Protein AF-A0A961H5J6-F1 (afdb_monomer_lite)

Radius of gyration: 36.91 Å; chains: 1; bounding box: 81×64×116 Å

Sequence (244 aa):
MSLDLETKRHEIMALGHESGLATAEALFPEGTIGATADRESDGTWSVGPLASIALPIFNFGQATNTASRARLARAYGEYTDLAIRVRHLARSSFVETSSTLATARYLKDVMLPLRRRMTQETQQRFNAMQIGIFDLLDAKNAELEVERRLLDATLKHWRARHQRRTLMTSRRNFLVAPPRWAPRPPCHSLWMHAAGPSASLDFQDATTCRSSFPAGSSWSTGSSTASRSFISAPGKSSTSSLPG

Secondary structure (DSSP, 8-state):
--HHHHHHHHHHHHHHHHHHHHHHHHHSPPEEEEEEEEE-TTS-EEEEEEEEE---SS--SHHHHHHHHHHHHHHHHHHHHHHHHHHHHHHHHHHHHHHHHHHHHHIIIIIHHHHHHHHHHHHHHHHTTSS-HHHHHHHHHHHHHHHHHHHHHHHHHHHHHHHHHHHHH-SS---PPPPTTSPPPPTTSHHHH--STT----HHHHHHGGGGS-S-----------------------------

Structure (mmCIF, N/CA/C/O backbone):
data_AF-A0A961H5J6-F1
#
_entry.id   AF-A0A961H5J6-F1
#
loop_
_atom_site.group_PDB
_atom_site.id
_atom_site.type_symbol
_atom_site.label_atom_id
_atom_site.label_alt_id
_atom_site.label_comp_id
_atom_site.label_asym_id
_atom_site.label_entity_id
_atom_site.label_seq_id
_atom_site.pdbx_PDB_ins_code
_atom_site.Cartn_x
_atom_site.Cartn_y
_atom_site.Cartn_z
_atom_site.occupancy
_atom_site.B_iso_or_equiv
_atom_site.auth_seq_id
_atom_site.auth_comp_id
_atom_site.auth_asym_id
_atom_site.auth_atom_id
_atom_site.pdbx_PDB_model_num
ATOM 1 N N . MET A 1 1 ? 3.026 11.488 -12.245 1.00 53.06 1 MET A N 1
ATOM 2 C CA . MET A 1 1 ? 3.737 10.540 -13.130 1.00 53.06 1 MET A CA 1
ATOM 3 C C . MET A 1 1 ? 5.009 10.118 -12.407 1.00 53.06 1 MET A C 1
ATOM 5 O O . MET A 1 1 ? 5.610 10.989 -11.788 1.00 53.06 1 MET A O 1
ATOM 9 N N . SER A 1 2 ? 5.358 8.829 -12.344 1.00 68.94 2 SER A N 1
ATOM 10 C CA . SER A 1 2 ? 6.570 8.391 -11.629 1.00 68.94 2 SER A CA 1
ATOM 11 C C . SER A 1 2 ? 7.818 8.645 -12.477 1.00 68.94 2 SER A C 1
ATOM 13 O O . SER A 1 2 ? 7.804 8.409 -13.680 1.00 68.94 2 SER A O 1
ATOM 15 N N . LEU A 1 3 ? 8.898 9.107 -11.843 1.00 79.81 3 LEU A N 1
ATOM 16 C CA . LEU A 1 3 ? 10.164 9.412 -12.520 1.00 79.81 3 LEU A CA 1
ATOM 17 C C . LEU A 1 3 ? 10.779 8.170 -13.186 1.00 79.81 3 LEU A C 1
ATOM 19 O O . LEU A 1 3 ? 11.294 8.271 -14.290 1.00 79.81 3 LEU A O 1
ATOM 23 N N . ASP A 1 4 ? 10.654 6.993 -12.566 1.00 81.94 4 ASP A N 1
ATOM 24 C CA . ASP A 1 4 ? 11.183 5.734 -13.114 1.00 81.94 4 ASP A CA 1
ATOM 25 C C . ASP A 1 4 ? 10.529 5.347 -14.450 1.00 81.94 4 ASP A C 1
ATOM 27 O O . ASP A 1 4 ? 11.188 4.776 -15.319 1.00 81.94 4 ASP A O 1
ATOM 31 N N . LEU A 1 5 ? 9.247 5.694 -14.642 1.00 86.31 5 LEU A N 1
ATOM 32 C CA . LEU A 1 5 ? 8.571 5.497 -15.926 1.00 86.31 5 LEU A CA 1
ATOM 33 C C . LEU A 1 5 ? 9.123 6.437 -16.995 1.00 86.31 5 LEU A C 1
ATOM 35 O O . LEU A 1 5 ? 9.265 6.014 -18.138 1.00 86.31 5 LEU A O 1
ATOM 39 N N . GLU A 1 6 ? 9.460 7.676 -16.634 1.00 88.50 6 GLU A N 1
ATOM 40 C CA . GLU A 1 6 ? 10.093 8.612 -17.568 1.00 88.50 6 GLU A CA 1
ATOM 41 C C . GLU A 1 6 ? 11.509 8.162 -17.935 1.00 88.50 6 GLU A C 1
ATOM 43 O O . GLU A 1 6 ? 11.855 8.142 -19.113 1.00 88.50 6 GLU A O 1
ATOM 48 N N . THR A 1 7 ? 12.309 7.705 -16.967 1.00 90.06 7 THR A N 1
ATOM 49 C CA . THR A 1 7 ? 13.651 7.166 -17.242 1.00 90.06 7 THR A CA 1
ATOM 50 C C . THR A 1 7 ? 13.584 5.978 -18.203 1.00 90.06 7 THR A C 1
ATOM 52 O O . THR A 1 7 ? 14.284 5.964 -19.214 1.00 90.06 7 THR A O 1
ATOM 55 N N . LYS A 1 8 ? 12.691 5.008 -17.947 1.00 91.00 8 LYS A N 1
ATOM 56 C CA . LYS A 1 8 ? 12.495 3.859 -18.846 1.00 91.00 8 LYS A CA 1
ATOM 57 C C . LYS A 1 8 ? 11.930 4.260 -20.209 1.00 91.00 8 LYS A C 1
ATOM 59 O O . LYS A 1 8 ? 12.278 3.655 -21.219 1.00 91.00 8 LYS A O 1
ATOM 64 N N . ARG A 1 9 ? 11.103 5.305 -20.271 1.00 92.75 9 ARG A N 1
ATOM 65 C CA . ARG A 1 9 ? 10.612 5.856 -21.538 1.00 92.75 9 ARG A CA 1
ATOM 66 C C . ARG A 1 9 ? 11.748 6.441 -22.380 1.00 92.75 9 ARG A C 1
ATOM 68 O O . ARG A 1 9 ? 11.781 6.193 -23.582 1.00 92.75 9 ARG A O 1
ATOM 75 N N . HIS A 1 10 ? 12.671 7.183 -21.771 1.00 94.44 10 HIS A N 1
ATOM 76 C CA . HIS A 1 10 ? 13.848 7.704 -22.470 1.00 94.44 10 HIS A CA 1
ATOM 77 C C . HIS A 1 10 ? 14.770 6.584 -22.970 1.00 94.44 10 HIS A C 1
ATOM 79 O O . HIS A 1 10 ? 15.259 6.673 -24.092 1.00 94.44 10 HIS A O 1
ATOM 85 N N . GLU A 1 11 ? 14.940 5.508 -22.195 1.00 93.44 11 GLU A N 1
ATOM 86 C CA . GLU A 1 11 ? 15.691 4.315 -22.617 1.00 93.44 11 GLU A CA 1
ATOM 87 C C . GLU A 1 11 ? 15.075 3.669 -23.871 1.00 93.44 11 GLU A C 1
ATOM 89 O O . GLU A 1 11 ? 15.785 3.391 -24.835 1.00 93.44 11 GLU A O 1
ATOM 94 N N . ILE A 1 12 ? 13.745 3.509 -23.913 1.00 96.31 12 ILE A N 1
ATOM 95 C CA . ILE A 1 12 ? 13.044 2.989 -25.100 1.00 96.31 12 ILE A CA 1
ATOM 96 C C . ILE A 1 12 ? 13.224 3.911 -26.308 1.00 96.31 12 ILE A C 1
ATOM 98 O O . ILE A 1 12 ? 13.428 3.421 -27.416 1.00 96.31 12 ILE A O 1
ATOM 102 N N . MET A 1 13 ? 13.152 5.231 -26.116 1.00 94.88 13 MET A N 1
ATOM 103 C CA . MET A 1 13 ? 13.348 6.190 -27.209 1.00 94.88 13 MET A CA 1
ATOM 104 C C . MET A 1 13 ? 14.771 6.117 -27.777 1.00 94.88 13 MET A C 1
ATOM 106 O O . MET A 1 13 ? 14.932 6.097 -28.996 1.00 94.88 13 MET A O 1
ATOM 110 N N . ALA A 1 14 ? 15.790 6.014 -26.917 1.00 95.31 14 ALA A N 1
ATOM 111 C CA . ALA A 1 14 ? 17.181 5.854 -27.338 1.00 95.31 14 ALA A CA 1
ATOM 112 C C . ALA A 1 14 ? 17.389 4.546 -28.122 1.00 95.31 14 ALA A C 1
ATOM 114 O O . ALA A 1 14 ? 17.877 4.578 -29.249 1.00 95.31 14 ALA A O 1
ATOM 115 N N . LEU A 1 15 ? 16.911 3.414 -27.590 1.00 94.38 15 LEU A N 1
ATOM 116 C CA . LEU A 1 15 ? 16.980 2.114 -28.270 1.00 94.38 15 LEU A CA 1
ATOM 117 C C . LEU A 1 15 ? 16.180 2.089 -29.582 1.00 94.38 15 LEU A C 1
ATOM 119 O O . LEU A 1 15 ? 16.568 1.417 -30.538 1.00 94.38 15 LEU A O 1
ATOM 123 N N . GLY A 1 16 ? 15.068 2.824 -29.645 1.00 93.19 16 GLY A N 1
ATOM 124 C CA . GLY A 1 16 ? 14.280 3.004 -30.861 1.00 93.19 16 GLY A CA 1
ATOM 125 C C . GLY A 1 16 ? 15.098 3.681 -31.958 1.00 93.19 16 GLY A C 1
ATOM 126 O O . GLY A 1 16 ? 15.186 3.149 -33.066 1.00 93.19 16 GLY A O 1
ATOM 127 N N . HIS A 1 17 ? 15.763 4.792 -31.627 1.00 92.06 17 HIS A N 1
ATOM 128 C CA . HIS A 1 17 ? 16.674 5.477 -32.545 1.00 92.06 17 HIS A CA 1
ATOM 129 C C . HIS A 1 17 ? 17.850 4.587 -32.967 1.00 92.06 17 HIS A C 1
ATOM 131 O O . HIS A 1 17 ? 18.106 4.471 -34.163 1.00 92.06 17 HIS A O 1
ATOM 137 N N . GLU A 1 18 ? 18.501 3.889 -32.032 1.00 90.50 18 GLU A N 1
ATOM 138 C CA . GLU A 1 18 ? 19.598 2.955 -32.335 1.00 90.50 18 GLU A CA 1
ATOM 139 C C . GLU A 1 18 ? 19.163 1.823 -33.276 1.00 90.50 18 GLU A C 1
ATOM 141 O O . GLU A 1 18 ? 19.881 1.475 -34.210 1.00 90.50 18 GLU A O 1
ATOM 146 N N . SER A 1 19 ? 17.968 1.256 -33.080 1.00 89.62 19 SER A N 1
ATOM 147 C CA . SER A 1 19 ? 17.452 0.197 -33.958 1.00 89.62 19 SER A CA 1
ATOM 148 C C . SER A 1 19 ? 17.154 0.691 -35.380 1.00 89.62 19 SER A C 1
ATOM 150 O O . SER A 1 19 ? 17.347 -0.053 -36.348 1.00 89.62 19 SER A O 1
ATOM 152 N N . GLY A 1 20 ? 16.727 1.953 -35.514 1.00 87.12 20 GLY A N 1
ATOM 153 C CA . GLY A 1 20 ? 16.539 2.622 -36.799 1.00 87.12 20 GLY A CA 1
ATOM 154 C C . GLY A 1 20 ? 17.868 2.887 -37.506 1.00 87.12 20 GLY A C 1
ATOM 155 O O . GLY A 1 20 ? 17.984 2.590 -38.693 1.00 87.12 20 GLY A O 1
ATOM 156 N N . LEU A 1 21 ? 18.880 3.356 -36.766 1.00 86.12 21 LEU A N 1
ATOM 157 C CA . LEU A 1 21 ? 20.239 3.561 -37.278 1.00 86.12 21 LEU A CA 1
ATOM 158 C C . LEU A 1 21 ? 20.876 2.246 -37.732 1.00 86.12 21 LEU A C 1
ATOM 160 O O . LEU A 1 21 ? 21.340 2.174 -38.861 1.00 86.12 21 LEU A O 1
ATOM 164 N N . ALA A 1 22 ? 20.777 1.176 -36.938 1.00 85.62 22 ALA A N 1
ATOM 165 C CA . ALA A 1 22 ? 21.270 -0.148 -37.329 1.00 85.62 22 ALA A CA 1
ATOM 166 C C . ALA A 1 22 ? 20.624 -0.653 -38.634 1.00 85.62 22 ALA A C 1
ATOM 168 O O . ALA A 1 22 ? 21.279 -1.297 -39.454 1.00 85.62 22 ALA A O 1
ATOM 169 N N . THR A 1 23 ? 19.344 -0.323 -38.852 1.00 84.56 23 THR A N 1
ATOM 170 C CA . THR A 1 23 ? 18.643 -0.668 -40.095 1.00 84.56 23 THR A CA 1
ATOM 171 C C . THR A 1 23 ? 19.127 0.189 -41.268 1.00 84.56 23 THR A C 1
ATOM 173 O O . THR A 1 23 ? 19.281 -0.331 -42.371 1.00 84.56 23 THR A O 1
ATOM 176 N N . ALA A 1 24 ? 19.385 1.481 -41.043 1.00 84.81 24 ALA A N 1
ATOM 177 C CA . ALA A 1 24 ? 19.889 2.399 -42.062 1.00 84.81 24 ALA A CA 1
ATOM 178 C C . ALA A 1 24 ? 21.335 2.071 -42.476 1.00 84.81 24 ALA A C 1
ATOM 180 O O . ALA A 1 24 ? 21.614 1.985 -43.668 1.00 84.81 24 ALA A O 1
ATOM 181 N N . GLU A 1 25 ? 22.219 1.802 -41.513 1.00 83.38 25 GLU A N 1
ATOM 182 C CA . GLU A 1 25 ? 23.613 1.385 -41.737 1.00 83.38 25 GLU A CA 1
ATOM 183 C C . GLU A 1 25 ? 23.696 0.046 -42.480 1.00 83.38 25 GLU A C 1
ATOM 185 O O . GLU A 1 25 ? 24.568 -0.157 -43.321 1.00 83.38 25 GLU A O 1
ATOM 190 N N . ALA A 1 26 ? 22.752 -0.866 -42.226 1.00 81.88 26 ALA A N 1
ATOM 191 C CA . ALA A 1 26 ? 22.666 -2.130 -42.952 1.00 81.88 26 ALA A CA 1
ATOM 192 C C . ALA A 1 26 ? 22.250 -1.970 -44.430 1.00 81.88 26 ALA A C 1
ATOM 194 O O . ALA A 1 26 ? 22.524 -2.864 -45.232 1.00 81.88 26 ALA A O 1
ATOM 195 N N . LEU A 1 27 ? 21.569 -0.870 -44.783 1.00 76.94 27 LEU A N 1
ATOM 196 C CA . LEU A 1 27 ? 21.113 -0.565 -46.147 1.00 76.94 27 LEU A CA 1
ATOM 197 C C . LEU A 1 27 ? 22.102 0.320 -46.917 1.00 76.94 27 LEU A C 1
ATOM 199 O O . LEU A 1 27 ? 22.256 0.142 -48.124 1.00 76.94 27 LEU A O 1
ATOM 203 N N . PHE A 1 28 ? 22.767 1.248 -46.228 1.00 76.94 28 PHE A N 1
ATOM 204 C CA . PHE A 1 28 ? 23.726 2.190 -46.800 1.00 76.94 28 PHE A CA 1
ATOM 205 C C . PHE A 1 28 ? 25.081 2.045 -46.103 1.00 76.94 28 PHE A C 1
ATOM 207 O O . PHE A 1 28 ? 25.364 2.785 -45.159 1.00 76.94 28 PHE A O 1
ATOM 214 N N . PRO A 1 29 ? 25.927 1.099 -46.539 1.00 71.00 29 PRO A N 1
ATOM 215 C CA . PRO A 1 29 ? 27.289 1.041 -46.035 1.00 71.00 29 PRO A CA 1
ATOM 216 C C . PRO A 1 29 ? 28.071 2.285 -46.466 1.00 71.00 29 PRO A C 1
ATOM 218 O O . PRO A 1 29 ? 27.772 2.923 -47.480 1.00 71.00 29 PRO A O 1
ATOM 221 N N . GLU A 1 30 ? 29.092 2.610 -45.681 1.00 72.56 30 GLU A N 1
ATOM 222 C CA . GLU A 1 30 ? 29.965 3.754 -45.921 1.00 72.56 30 GLU A CA 1
ATOM 223 C C . GLU A 1 30 ? 30.582 3.694 -47.330 1.00 72.56 30 GLU A C 1
ATOM 225 O O . GLU A 1 30 ? 31.156 2.683 -47.744 1.00 72.56 30 GLU A O 1
ATOM 230 N N . GLY A 1 31 ? 30.439 4.788 -48.080 1.00 74.00 31 GLY A N 1
ATOM 231 C CA . GLY A 1 31 ? 31.105 4.996 -49.363 1.00 74.00 31 GLY A CA 1
ATOM 232 C C . GLY A 1 31 ? 32.348 5.860 -49.179 1.00 74.00 31 GLY A C 1
ATOM 233 O O . GLY A 1 31 ? 32.337 6.810 -48.395 1.00 74.00 31 GLY A O 1
ATOM 234 N N . THR A 1 32 ? 33.421 5.557 -49.906 1.00 74.19 32 THR A N 1
ATOM 235 C CA . THR A 1 32 ? 34.630 6.385 -49.912 1.00 74.19 32 THR A CA 1
ATOM 236 C C . THR A 1 32 ? 34.605 7.340 -51.099 1.00 74.19 32 THR A C 1
ATOM 238 O O . THR A 1 32 ? 34.333 6.950 -52.235 1.00 74.19 32 THR A O 1
ATOM 241 N N . ILE A 1 33 ? 34.891 8.613 -50.834 1.00 81.81 33 ILE A N 1
ATOM 242 C CA . ILE A 1 33 ? 35.060 9.655 -51.849 1.00 81.81 33 ILE A CA 1
ATOM 243 C C . ILE A 1 33 ? 36.519 10.105 -51.776 1.00 81.81 33 ILE A C 1
ATOM 245 O O . ILE A 1 33 ? 37.011 10.438 -50.699 1.00 81.81 33 ILE A O 1
ATOM 249 N N . GLY A 1 34 ? 37.215 10.092 -52.906 1.00 83.00 34 GLY A N 1
ATOM 250 C CA . GLY A 1 34 ? 38.616 10.476 -53.028 1.00 83.00 34 GLY A CA 1
ATOM 251 C C . GLY A 1 34 ? 38.877 11.263 -54.309 1.00 83.00 34 GLY A C 1
ATOM 252 O O . GLY A 1 34 ? 38.008 11.402 -55.166 1.00 83.00 34 GLY A O 1
ATOM 253 N N . ALA A 1 35 ? 40.090 11.784 -54.445 1.00 79.62 35 ALA A N 1
ATOM 254 C CA . ALA A 1 35 ? 40.591 12.339 -55.696 1.00 79.62 35 ALA A CA 1
ATOM 255 C C . ALA A 1 35 ? 41.824 11.531 -56.093 1.00 79.62 35 ALA A C 1
ATOM 257 O O . ALA A 1 35 ? 42.706 11.317 -55.262 1.00 79.62 35 ALA A O 1
ATOM 258 N N . THR A 1 36 ? 41.864 11.067 -57.338 1.00 76.50 36 THR A N 1
ATOM 259 C CA . THR A 1 36 ? 43.046 10.418 -57.905 1.00 76.50 36 THR A CA 1
ATOM 260 C C . THR A 1 36 ? 43.731 11.378 -58.861 1.00 76.50 36 THR A C 1
ATOM 262 O O . THR A 1 36 ? 43.073 12.180 -59.530 1.00 76.50 36 THR A O 1
ATOM 265 N N . ALA A 1 37 ? 45.056 11.325 -58.890 1.00 73.50 37 ALA A N 1
ATOM 266 C CA . ALA A 1 37 ? 45.859 12.099 -59.811 1.00 73.50 37 ALA A CA 1
ATOM 267 C C . ALA A 1 37 ? 46.892 11.185 -60.462 1.00 73.50 37 ALA A C 1
ATOM 269 O O . ALA A 1 37 ? 47.812 10.715 -59.793 1.00 73.50 37 ALA A O 1
ATOM 270 N N . ASP A 1 38 ? 46.724 10.948 -61.757 1.00 71.44 38 ASP A N 1
ATOM 271 C CA . ASP A 1 38 ? 47.551 10.042 -62.540 1.00 71.44 38 ASP A CA 1
ATOM 272 C C . ASP A 1 38 ? 48.430 10.844 -63.508 1.00 71.44 38 ASP A C 1
ATOM 274 O O . ASP A 1 38 ? 47.971 11.770 -64.191 1.00 71.44 38 ASP A O 1
ATOM 278 N N . ARG A 1 39 ? 49.727 10.509 -63.541 1.00 71.25 39 ARG A N 1
ATOM 279 C CA . ARG A 1 39 ? 50.727 11.132 -64.420 1.00 71.25 39 ARG A CA 1
ATOM 280 C C . ARG A 1 39 ? 50.984 10.229 -65.623 1.00 71.25 39 ARG A C 1
ATOM 282 O O . ARG A 1 39 ? 51.613 9.185 -65.477 1.00 71.25 39 ARG A O 1
ATOM 289 N N . GLU A 1 40 ? 50.547 10.668 -66.797 1.00 64.25 40 GLU A N 1
ATOM 290 C CA . GLU A 1 40 ? 50.735 9.954 -68.066 1.00 64.25 40 GLU A CA 1
ATOM 291 C C . GLU A 1 40 ? 52.211 10.006 -68.522 1.00 64.25 40 GLU A C 1
ATOM 293 O O . GLU A 1 40 ? 52.936 10.959 -68.196 1.00 64.25 40 GLU A O 1
ATOM 298 N N . SER A 1 41 ? 52.678 9.019 -69.303 1.00 61.28 41 SER A N 1
ATOM 299 C CA . SER A 1 41 ? 54.075 8.941 -69.786 1.00 61.28 41 SER A CA 1
ATOM 300 C C . SER A 1 41 ? 54.508 10.134 -70.651 1.00 61.28 41 SER A C 1
ATOM 302 O O . SER A 1 41 ? 55.700 10.424 -70.732 1.00 61.28 41 SER A O 1
ATOM 304 N N . ASP A 1 42 ? 53.543 10.872 -71.206 1.00 64.31 42 ASP A N 1
ATOM 305 C CA . ASP A 1 42 ? 53.744 12.081 -72.016 1.00 64.31 42 ASP A CA 1
ATOM 306 C C . ASP A 1 42 ? 53.848 13.374 -71.174 1.00 64.31 42 ASP A C 1
ATOM 308 O O . ASP A 1 42 ? 53.908 14.480 -71.707 1.00 64.31 42 ASP A O 1
ATOM 312 N N . GLY A 1 43 ? 53.879 13.267 -69.838 1.00 65.38 43 GLY A N 1
ATOM 313 C CA . GLY A 1 43 ? 54.112 14.394 -68.925 1.00 65.38 43 GLY A CA 1
ATOM 314 C C . GLY A 1 43 ? 52.867 15.195 -68.530 1.00 65.38 43 GLY A C 1
ATOM 315 O O . GLY A 1 43 ? 52.991 16.148 -67.758 1.00 65.38 43 GLY A O 1
ATOM 316 N N . THR A 1 44 ? 51.680 14.793 -68.987 1.00 66.50 44 THR A N 1
ATOM 317 C CA . THR A 1 44 ? 50.408 15.449 -68.647 1.00 66.50 44 THR A CA 1
ATOM 318 C C . THR A 1 44 ? 49.833 14.858 -67.356 1.00 66.50 44 THR A C 1
ATOM 320 O O . THR A 1 44 ? 49.736 13.641 -67.208 1.00 66.50 44 THR A O 1
ATOM 323 N N . TRP A 1 45 ? 49.485 15.717 -66.394 1.00 72.19 45 TRP A N 1
ATOM 324 C CA . TRP A 1 45 ? 48.791 15.320 -65.164 1.00 72.19 45 TRP A CA 1
ATOM 325 C C . TRP A 1 45 ? 47.283 15.287 -65.408 1.00 72.19 45 TRP A C 1
ATOM 327 O O . TRP A 1 45 ? 46.711 16.278 -65.861 1.00 72.19 45 TRP A O 1
ATOM 337 N N . SER A 1 46 ? 46.641 14.172 -65.070 1.00 71.75 46 SER A N 1
ATOM 338 C CA . SER A 1 46 ? 45.186 14.035 -65.062 1.00 71.75 46 SER A CA 1
ATOM 339 C C . SER A 1 46 ? 44.710 13.907 -63.617 1.00 71.75 46 SER A C 1
ATOM 341 O O . SER A 1 46 ? 45.246 13.114 -62.851 1.00 71.75 46 SER A O 1
ATOM 343 N N . VAL A 1 47 ? 43.747 14.733 -63.209 1.00 83.62 47 VAL A N 1
ATOM 344 C CA . VAL A 1 47 ? 43.146 14.676 -61.869 1.00 83.62 47 VAL A CA 1
ATOM 345 C C . VAL A 1 47 ? 41.664 14.394 -62.035 1.00 83.62 47 VAL A C 1
ATOM 347 O O . VAL A 1 47 ? 40.977 15.118 -62.755 1.00 83.62 47 VAL A O 1
ATOM 350 N N . GLY A 1 48 ? 41.177 13.349 -61.369 1.00 81.12 48 GLY A N 1
ATOM 351 C CA . GLY A 1 48 ? 39.790 12.908 -61.441 1.00 81.12 48 GLY A CA 1
ATOM 352 C C . GLY A 1 48 ? 39.190 12.641 -60.057 1.00 81.12 48 GLY A C 1
ATOM 353 O O . GLY A 1 48 ? 39.879 12.129 -59.170 1.00 81.12 48 GLY A O 1
ATOM 354 N N . PRO A 1 49 ? 37.905 12.969 -59.834 1.00 85.38 49 PRO A N 1
ATOM 355 C CA . PRO A 1 49 ? 37.189 12.529 -58.642 1.00 85.38 49 PRO A CA 1
ATOM 356 C C . PRO A 1 49 ? 36.928 11.016 -58.706 1.00 85.38 49 PRO A C 1
ATOM 358 O O . PRO A 1 49 ? 36.557 10.485 -59.751 1.00 85.38 49 PR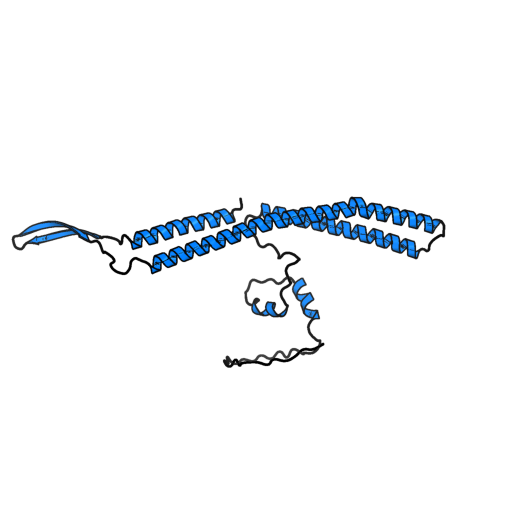O A O 1
ATOM 361 N N . LEU A 1 50 ? 37.080 10.327 -57.577 1.00 81.31 50 LEU A N 1
ATOM 362 C CA . LEU A 1 50 ? 36.799 8.903 -57.412 1.00 81.31 50 LEU A CA 1
ATOM 363 C C . LEU A 1 50 ? 35.742 8.720 -56.317 1.00 81.31 50 LEU A C 1
ATOM 36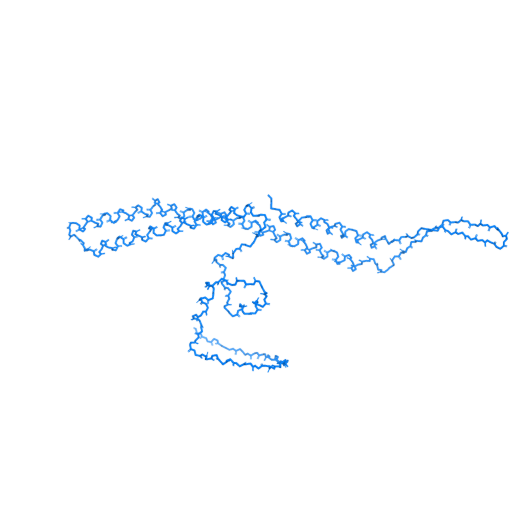5 O O . LEU A 1 50 ? 35.882 9.252 -55.219 1.00 81.31 50 LEU A O 1
ATOM 369 N N . ALA A 1 51 ? 34.701 7.938 -56.590 1.00 79.81 51 ALA A N 1
ATOM 370 C CA . ALA A 1 51 ? 33.730 7.515 -55.586 1.00 79.81 51 ALA A CA 1
ATOM 371 C C . ALA A 1 51 ? 33.569 5.993 -55.653 1.00 79.81 51 ALA A C 1
ATOM 373 O O . ALA A 1 51 ? 33.377 5.440 -56.735 1.00 79.81 51 ALA A O 1
ATOM 374 N N . SER A 1 52 ? 33.653 5.317 -54.508 1.00 76.38 52 SER A N 1
ATOM 375 C CA . SER A 1 52 ? 33.439 3.875 -54.381 1.00 76.38 52 SER A CA 1
ATOM 376 C C . SER A 1 52 ? 32.337 3.613 -53.363 1.00 76.38 52 SER A C 1
ATOM 378 O O . SER A 1 52 ? 32.364 4.152 -52.255 1.00 76.38 52 SER A O 1
ATOM 380 N N . ILE A 1 53 ? 31.359 2.787 -53.736 1.00 78.50 53 ILE A N 1
ATOM 381 C CA . ILE A 1 53 ? 30.288 2.342 -52.844 1.00 78.50 53 ILE A CA 1
ATOM 382 C C . ILE A 1 53 ? 30.305 0.817 -52.765 1.00 78.50 53 ILE A C 1
ATOM 384 O O . ILE A 1 53 ? 30.274 0.128 -53.786 1.00 78.50 53 ILE A O 1
ATOM 388 N N . ALA A 1 54 ? 30.387 0.275 -51.551 1.00 73.88 54 ALA A N 1
ATOM 389 C CA . ALA A 1 54 ? 30.295 -1.162 -51.335 1.00 73.88 54 ALA A CA 1
ATOM 390 C C . ALA A 1 54 ? 28.816 -1.567 -51.352 1.00 73.88 54 ALA A C 1
ATOM 392 O O . ALA A 1 54 ? 28.039 -1.045 -50.566 1.00 73.88 54 ALA A O 1
ATOM 393 N N . LEU A 1 55 ? 28.393 -2.489 -52.220 1.00 78.06 55 LEU A N 1
ATOM 394 C CA . LEU A 1 55 ? 27.007 -2.973 -52.219 1.00 78.06 55 LEU A CA 1
ATOM 395 C C . LEU A 1 55 ? 26.937 -4.377 -51.589 1.00 78.06 55 LEU A C 1
ATOM 397 O O . LEU A 1 55 ? 27.537 -5.311 -52.131 1.00 78.06 55 LEU A O 1
ATOM 401 N N . PRO A 1 56 ? 26.229 -4.573 -50.459 1.00 68.94 56 PRO A N 1
ATOM 402 C CA . PRO A 1 56 ? 26.140 -5.876 -49.821 1.00 68.94 56 PRO A CA 1
ATOM 403 C C . PRO A 1 56 ? 25.117 -6.742 -50.563 1.00 68.94 56 PRO A C 1
ATOM 405 O O . PRO A 1 56 ? 23.927 -6.451 -50.579 1.00 68.94 56 PRO A O 1
ATOM 408 N N . ILE A 1 57 ? 25.582 -7.835 -51.164 1.00 74.31 57 ILE A N 1
ATOM 409 C CA . ILE A 1 57 ? 24.742 -8.766 -51.941 1.00 74.31 57 ILE A CA 1
ATOM 410 C C . ILE A 1 57 ? 24.091 -9.872 -51.092 1.00 74.31 57 ILE A C 1
ATOM 412 O O . ILE A 1 57 ? 23.050 -10.393 -51.477 1.00 74.31 57 ILE A O 1
ATOM 416 N N . PHE A 1 58 ? 24.660 -10.213 -49.925 1.00 70.75 58 PHE A N 1
ATOM 417 C CA . PHE A 1 58 ? 24.158 -11.313 -49.074 1.00 70.75 58 PHE A CA 1
ATOM 418 C C . PHE A 1 58 ? 24.054 -10.985 -47.576 1.00 70.75 58 PHE A C 1
ATOM 420 O O . PHE A 1 58 ? 23.317 -11.650 -46.853 1.00 70.75 58 PHE A O 1
ATOM 427 N N . ASN A 1 59 ? 24.744 -9.945 -47.097 1.00 69.00 59 ASN A N 1
ATOM 428 C CA . ASN A 1 59 ? 24.812 -9.594 -45.677 1.00 69.00 59 ASN A CA 1
ATOM 429 C C . ASN A 1 59 ? 24.134 -8.245 -45.407 1.00 69.00 59 ASN A C 1
ATOM 431 O O . ASN A 1 59 ? 24.793 -7.279 -45.039 1.00 69.00 59 ASN A O 1
ATOM 435 N N . PHE A 1 60 ? 22.807 -8.184 -45.550 1.00 73.75 60 PHE A N 1
ATOM 436 C CA . PHE A 1 60 ? 21.983 -6.995 -45.254 1.00 73.75 60 PHE A CA 1
ATOM 437 C C . PHE A 1 60 ? 21.861 -6.680 -43.742 1.00 73.75 60 PHE A C 1
ATOM 439 O O . PHE A 1 60 ? 20.793 -6.307 -43.261 1.00 73.75 60 PHE A O 1
ATOM 446 N N . GLY A 1 61 ? 22.903 -6.941 -42.944 1.00 80.44 61 GLY A N 1
ATOM 447 C CA . GLY A 1 61 ? 22.910 -6.664 -41.500 1.00 80.44 61 GLY A CA 1
ATOM 448 C C . GLY A 1 61 ? 21.817 -7.381 -40.691 1.00 80.44 61 GLY A C 1
ATOM 449 O O . GLY A 1 61 ? 21.370 -6.879 -39.664 1.00 80.44 61 GLY A O 1
ATOM 450 N N . GLN A 1 62 ? 21.338 -8.555 -41.120 1.00 83.56 62 GLN A N 1
ATOM 451 C CA . GLN A 1 62 ? 20.224 -9.239 -40.438 1.00 83.56 62 GLN A CA 1
ATOM 452 C C . GLN A 1 62 ? 20.537 -9.567 -38.968 1.00 83.56 62 GLN A C 1
ATOM 454 O O . GLN A 1 62 ? 19.666 -9.445 -38.108 1.00 83.56 62 GLN A O 1
ATOM 459 N N . ALA A 1 63 ? 21.782 -9.935 -38.651 1.00 85.81 63 ALA A N 1
ATOM 460 C CA . ALA A 1 63 ? 22.196 -10.243 -37.282 1.00 85.81 63 ALA A CA 1
ATOM 461 C C . ALA A 1 63 ? 22.199 -8.998 -36.373 1.00 85.81 63 ALA A C 1
ATOM 463 O O . ALA A 1 63 ? 21.711 -9.053 -35.245 1.00 85.81 63 ALA A O 1
ATOM 464 N N . THR A 1 64 ? 22.686 -7.855 -36.864 1.00 85.19 64 THR A N 1
ATOM 465 C CA . THR A 1 64 ? 22.702 -6.597 -36.100 1.00 85.19 64 THR A CA 1
ATOM 466 C C . THR A 1 64 ? 21.290 -6.039 -35.926 1.00 85.19 64 THR A C 1
ATOM 468 O O . THR A 1 64 ? 20.921 -5.640 -34.822 1.00 85.19 64 THR A O 1
ATOM 471 N N . ASN A 1 65 ? 20.458 -6.120 -36.968 1.00 88.50 65 ASN A N 1
ATOM 472 C CA . ASN A 1 65 ? 19.052 -5.713 -36.930 1.00 88.50 65 ASN A CA 1
ATOM 473 C C . ASN A 1 65 ? 18.194 -6.584 -36.010 1.00 88.50 65 ASN A C 1
ATOM 475 O O . ASN A 1 65 ? 17.338 -6.080 -35.284 1.00 88.50 65 ASN A O 1
ATOM 479 N N . THR A 1 66 ? 18.396 -7.900 -36.014 1.00 90.00 66 THR A N 1
ATOM 480 C CA . THR A 1 66 ? 17.667 -8.789 -35.098 1.00 90.00 66 THR A CA 1
ATOM 481 C C . THR A 1 66 ? 18.103 -8.566 -33.653 1.00 90.00 66 THR A C 1
ATOM 483 O O . THR A 1 66 ? 17.246 -8.492 -32.772 1.00 90.00 66 THR A O 1
ATOM 486 N N . ALA A 1 67 ? 19.400 -8.363 -33.401 1.00 91.62 67 ALA A N 1
ATOM 487 C CA . ALA A 1 67 ? 19.909 -8.039 -32.072 1.00 91.62 67 ALA A CA 1
ATOM 488 C C . ALA A 1 67 ? 19.376 -6.693 -31.544 1.00 91.62 67 ALA A C 1
ATOM 490 O O . ALA A 1 67 ? 18.937 -6.625 -30.393 1.00 91.62 67 ALA A O 1
ATOM 491 N N . SER A 1 68 ? 19.367 -5.635 -32.364 1.00 91.69 68 SER A N 1
ATOM 492 C CA . SER A 1 68 ? 18.847 -4.318 -31.964 1.00 91.69 68 SER A CA 1
ATOM 493 C C . SER A 1 68 ? 17.341 -4.367 -31.681 1.00 91.69 68 SER A C 1
ATOM 495 O O . SER A 1 68 ? 16.889 -3.884 -30.640 1.00 91.69 68 SER A O 1
ATOM 497 N N . ARG A 1 69 ? 16.563 -5.059 -32.526 1.00 92.50 69 ARG A N 1
ATOM 498 C CA . ARG A 1 69 ? 15.123 -5.286 -32.309 1.00 92.50 69 ARG A CA 1
ATOM 499 C C . ARG A 1 69 ? 14.837 -6.104 -31.052 1.00 92.50 69 ARG A C 1
ATOM 501 O O . ARG A 1 69 ? 13.907 -5.777 -30.319 1.00 92.50 69 ARG A O 1
ATOM 508 N N . ALA A 1 70 ? 15.635 -7.133 -30.768 1.00 95.25 70 ALA A N 1
ATOM 509 C CA . ALA A 1 70 ? 15.489 -7.932 -29.553 1.00 95.25 70 ALA A CA 1
ATOM 510 C C . ALA A 1 70 ? 15.740 -7.100 -28.282 1.00 95.25 70 ALA A C 1
ATOM 512 O O . ALA A 1 70 ? 14.998 -7.231 -27.306 1.00 95.25 70 ALA A O 1
ATOM 513 N N . ARG A 1 71 ? 16.739 -6.202 -28.296 1.00 94.81 71 ARG A N 1
ATOM 514 C CA . ARG A 1 71 ? 16.992 -5.262 -27.187 1.00 94.81 71 ARG A CA 1
ATOM 515 C C . ARG A 1 71 ? 15.818 -4.308 -26.973 1.00 94.81 71 ARG A C 1
ATOM 517 O O . ARG A 1 71 ? 15.376 -4.149 -25.838 1.00 94.81 71 ARG A O 1
ATOM 524 N N . LEU A 1 72 ? 15.277 -3.738 -28.050 1.00 96.00 72 LEU A N 1
ATOM 525 C CA . LEU A 1 72 ? 14.108 -2.859 -27.983 1.00 96.00 72 LEU A CA 1
ATOM 526 C C . LEU A 1 72 ? 12.878 -3.586 -27.415 1.00 96.00 72 LEU A C 1
ATOM 528 O O . LEU A 1 72 ? 12.216 -3.068 -26.517 1.00 96.00 72 LEU A O 1
ATOM 532 N N . ALA A 1 73 ? 12.599 -4.804 -27.888 1.00 95.94 73 ALA A N 1
ATOM 533 C CA . ALA A 1 73 ? 11.485 -5.615 -27.398 1.00 95.94 73 ALA A CA 1
ATOM 534 C C . ALA A 1 73 ? 11.618 -5.937 -25.900 1.00 95.94 73 ALA A C 1
ATOM 536 O O . ALA A 1 73 ? 10.642 -5.847 -25.154 1.00 95.94 73 ALA A O 1
ATOM 537 N N . ARG A 1 74 ? 12.836 -6.253 -25.439 1.00 96.44 74 ARG A N 1
ATOM 538 C CA . ARG A 1 74 ? 13.121 -6.471 -24.017 1.00 96.44 74 ARG A CA 1
ATOM 539 C C . ARG A 1 74 ? 12.859 -5.215 -23.184 1.00 96.44 74 ARG A C 1
ATOM 541 O O . ARG A 1 74 ? 12.146 -5.297 -22.188 1.00 96.44 74 ARG A O 1
ATOM 548 N N . ALA A 1 75 ? 13.394 -4.065 -23.596 1.00 94.94 75 ALA A N 1
ATOM 549 C CA . ALA A 1 75 ? 13.197 -2.799 -22.887 1.00 94.94 75 ALA A CA 1
ATOM 550 C C . ALA A 1 75 ? 11.712 -2.402 -22.814 1.00 94.94 75 ALA A C 1
ATOM 552 O O . ALA A 1 75 ? 11.246 -1.909 -21.786 1.00 94.94 75 ALA A O 1
ATOM 553 N N . TYR A 1 76 ? 10.947 -2.679 -23.875 1.00 96.38 76 TYR A N 1
ATOM 554 C CA . TYR A 1 76 ? 9.501 -2.477 -23.886 1.00 96.38 76 TYR A CA 1
ATOM 555 C C . TYR A 1 76 ? 8.782 -3.360 -22.856 1.00 96.38 76 TYR A C 1
ATOM 557 O O . TYR A 1 76 ? 7.965 -2.851 -22.090 1.00 96.38 76 TYR A O 1
ATOM 565 N N . GLY A 1 77 ? 9.128 -4.650 -22.779 1.00 96.12 77 GLY A N 1
ATOM 566 C CA . GLY A 1 77 ? 8.590 -5.564 -21.765 1.00 96.12 77 GLY A CA 1
ATOM 567 C C . GLY A 1 77 ? 8.871 -5.090 -20.334 1.00 96.12 77 GLY A C 1
ATOM 568 O O . GLY A 1 77 ? 7.962 -5.006 -19.506 1.00 96.12 77 GLY A O 1
ATOM 569 N N . GLU A 1 78 ? 10.109 -4.672 -20.062 1.00 92.56 78 GLU A N 1
ATOM 570 C CA . GLU A 1 78 ? 10.500 -4.122 -18.757 1.00 92.56 78 GLU A CA 1
ATOM 571 C C . GLU A 1 78 ? 9.704 -2.855 -18.395 1.00 92.56 78 GLU A C 1
ATOM 573 O O . GLU A 1 78 ? 9.280 -2.684 -17.249 1.00 92.56 78 GLU A O 1
ATOM 578 N N . TYR A 1 79 ? 9.458 -1.971 -19.367 1.00 94.69 79 TYR A N 1
ATOM 579 C CA . TYR A 1 79 ? 8.623 -0.786 -19.172 1.00 94.69 79 TYR A CA 1
ATOM 580 C C . TYR A 1 79 ? 7.168 -1.146 -18.868 1.00 94.69 79 TYR A C 1
ATOM 582 O O . TYR A 1 79 ? 6.580 -0.577 -17.942 1.00 94.69 79 TYR A O 1
ATOM 590 N N . THR A 1 80 ? 6.583 -2.097 -19.604 1.00 95.19 80 THR A N 1
ATOM 591 C CA . THR A 1 80 ? 5.200 -2.531 -19.362 1.00 95.19 80 THR A CA 1
ATOM 592 C C . THR A 1 80 ? 5.038 -3.153 -17.978 1.00 95.19 80 THR A C 1
ATOM 594 O O . THR A 1 80 ? 4.100 -2.802 -17.256 1.00 95.19 80 THR A O 1
ATOM 597 N N . ASP A 1 81 ? 5.992 -3.983 -17.554 1.00 93.50 81 ASP A N 1
ATOM 598 C CA . ASP A 1 81 ? 5.996 -4.605 -16.230 1.00 93.50 81 ASP A CA 1
ATOM 599 C C . ASP A 1 81 ? 6.112 -3.560 -15.117 1.00 93.50 81 ASP A C 1
ATOM 601 O O . ASP A 1 81 ? 5.402 -3.623 -14.104 1.00 93.50 81 ASP A O 1
ATOM 605 N N . LEU A 1 82 ? 6.976 -2.557 -15.304 1.00 90.00 82 LEU A N 1
ATOM 606 C CA . LEU A 1 82 ? 7.135 -1.458 -14.357 1.00 90.00 82 LEU A CA 1
ATOM 607 C C . LEU A 1 82 ? 5.854 -0.622 -14.263 1.00 90.00 82 LEU A C 1
ATOM 609 O O . LEU A 1 82 ? 5.399 -0.327 -13.156 1.00 90.00 82 LEU A O 1
ATOM 613 N N . ALA A 1 83 ? 5.226 -0.288 -15.391 1.00 90.62 83 ALA A N 1
ATOM 614 C CA . ALA A 1 83 ? 3.977 0.473 -15.422 1.00 90.62 83 ALA A CA 1
ATOM 615 C C . ALA A 1 83 ? 2.845 -0.250 -14.680 1.00 90.62 83 ALA A C 1
ATOM 617 O O . ALA A 1 83 ? 2.140 0.352 -13.859 1.00 90.62 83 ALA A O 1
ATOM 618 N N . ILE A 1 84 ? 2.709 -1.556 -14.918 1.00 93.12 84 ILE A N 1
ATOM 619 C CA . ILE A 1 84 ? 1.753 -2.422 -14.227 1.00 93.12 84 ILE A CA 1
ATOM 620 C C . ILE A 1 84 ? 2.045 -2.426 -12.720 1.00 93.12 84 ILE A C 1
ATOM 622 O O . ILE A 1 84 ? 1.154 -2.135 -11.917 1.00 93.12 84 ILE A O 1
ATOM 626 N N . ARG A 1 85 ? 3.300 -2.655 -12.314 1.00 88.81 85 ARG A N 1
ATOM 627 C CA . ARG A 1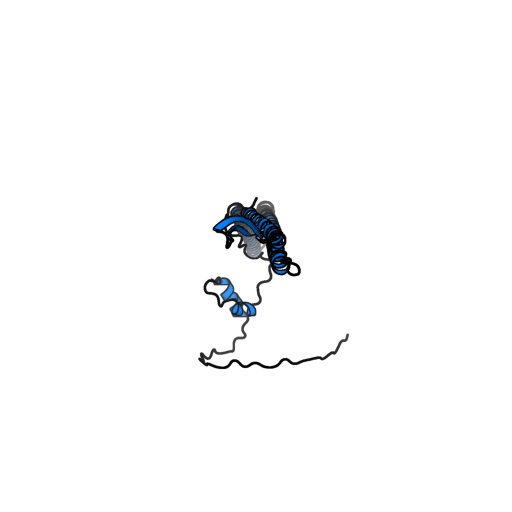 85 ? 3.717 -2.684 -10.901 1.00 88.81 85 ARG A CA 1
ATOM 628 C C . ARG A 1 85 ? 3.439 -1.370 -10.171 1.00 88.81 85 ARG A C 1
ATOM 630 O O . ARG A 1 85 ? 2.880 -1.394 -9.073 1.00 88.81 85 ARG A O 1
ATOM 637 N N . VAL A 1 86 ? 3.782 -0.231 -10.775 1.00 88.06 86 VAL A N 1
ATOM 638 C CA . VAL A 1 86 ? 3.529 1.107 -10.211 1.00 88.06 86 VAL A CA 1
ATOM 639 C C . VAL A 1 86 ? 2.031 1.316 -9.982 1.00 88.06 86 VAL A C 1
ATOM 641 O O . VAL A 1 86 ? 1.618 1.759 -8.907 1.00 88.06 86 VAL A O 1
ATOM 644 N N . ARG A 1 87 ? 1.198 0.935 -10.958 1.00 88.44 87 ARG A N 1
ATOM 645 C CA . ARG A 1 87 ? -0.262 1.046 -10.856 1.00 88.44 87 ARG A CA 1
ATOM 646 C C . ARG A 1 87 ? -0.834 0.146 -9.765 1.00 88.44 87 ARG A C 1
ATOM 648 O O . ARG A 1 87 ? -1.673 0.597 -8.981 1.00 88.44 87 ARG A O 1
ATOM 655 N N . HIS A 1 88 ? -0.380 -1.105 -9.697 1.00 91.50 88 HIS A N 1
ATOM 656 C CA . HIS A 1 88 ? -0.809 -2.039 -8.661 1.00 91.50 88 HIS A CA 1
ATOM 657 C C . HIS A 1 88 ? -0.452 -1.537 -7.273 1.00 91.50 88 HIS A C 1
ATOM 659 O O . HIS A 1 88 ? -1.297 -1.594 -6.386 1.00 91.50 88 HIS A O 1
ATOM 665 N N . LEU A 1 89 ? 0.750 -0.994 -7.093 1.00 86.75 89 LEU A N 1
ATOM 666 C CA . LEU A 1 89 ? 1.185 -0.488 -5.803 1.00 86.75 89 LEU A CA 1
ATOM 667 C C . LEU A 1 89 ? 0.393 0.744 -5.345 1.00 86.75 89 LEU A C 1
ATOM 669 O O . LEU A 1 89 ? 0.009 0.860 -4.177 1.00 86.75 89 LEU A O 1
ATOM 673 N N . ALA A 1 90 ? 0.116 1.668 -6.265 1.00 89.75 90 ALA A N 1
ATOM 674 C CA . ALA A 1 90 ? -0.729 2.818 -5.973 1.00 89.75 90 ALA A CA 1
ATOM 675 C C . ALA A 1 90 ? -2.135 2.367 -5.537 1.00 89.75 90 ALA A C 1
ATOM 677 O O . ALA A 1 90 ? -2.669 2.853 -4.539 1.00 89.75 90 ALA A O 1
ATOM 678 N N . ARG A 1 91 ? -2.714 1.382 -6.240 1.00 92.12 91 ARG A N 1
ATOM 679 C CA . ARG A 1 91 ? -4.035 0.835 -5.906 1.00 92.12 91 ARG A CA 1
ATOM 680 C C . ARG A 1 91 ? -4.024 0.056 -4.588 1.00 92.12 91 ARG A C 1
ATOM 682 O O . ARG A 1 91 ? -4.920 0.258 -3.773 1.00 92.12 91 ARG A O 1
ATOM 689 N N . SER A 1 92 ? -3.034 -0.804 -4.354 1.00 92.50 92 SER A N 1
ATOM 690 C CA . SER A 1 92 ? -2.958 -1.631 -3.144 1.00 92.50 92 SER A CA 1
ATOM 691 C C . SER A 1 92 ? -2.762 -0.782 -1.890 1.00 92.50 92 SER A C 1
ATOM 693 O O . SER A 1 92 ? -3.512 -0.946 -0.931 1.00 92.50 92 SER A O 1
ATOM 695 N N . SER A 1 93 ? -1.850 0.194 -1.921 1.00 91.75 93 SER A N 1
ATOM 696 C CA . SER A 1 93 ? -1.617 1.109 -0.793 1.00 91.75 93 SER A CA 1
ATOM 697 C C . SER A 1 93 ? -2.841 1.973 -0.471 1.00 91.75 93 SER A C 1
ATOM 699 O O . SER A 1 93 ? -3.119 2.266 0.698 1.00 91.75 93 SER A O 1
ATOM 701 N N . PHE A 1 94 ? -3.615 2.363 -1.489 1.00 94.38 94 PHE A N 1
ATOM 702 C CA . PHE A 1 94 ? -4.881 3.061 -1.293 1.00 94.38 94 PHE A CA 1
ATOM 703 C C . PHE A 1 94 ? -5.918 2.172 -0.596 1.00 94.38 94 PHE A C 1
ATOM 705 O O . PHE A 1 94 ? -6.484 2.581 0.422 1.00 94.38 94 PHE A O 1
ATOM 712 N N . VAL A 1 95 ? -6.126 0.952 -1.102 1.00 96.75 95 VAL A N 1
ATOM 713 C CA . VAL A 1 95 ? -7.064 -0.020 -0.519 1.00 96.75 95 VAL A CA 1
ATOM 714 C C . VAL A 1 95 ? -6.678 -0.341 0.927 1.00 96.75 95 VAL A C 1
ATOM 716 O O . VAL A 1 95 ? -7.521 -0.244 1.820 1.00 96.75 95 VAL A O 1
ATOM 719 N N . GLU A 1 96 ? -5.402 -0.607 1.201 1.00 95.19 96 GLU A N 1
ATOM 720 C CA . GLU A 1 96 ? -4.900 -0.882 2.551 1.00 95.19 96 GLU A CA 1
ATOM 721 C C . GLU A 1 96 ? -5.154 0.292 3.514 1.00 95.19 96 GLU A C 1
ATOM 723 O O . GLU A 1 96 ? -5.695 0.106 4.608 1.00 95.19 96 GLU A O 1
ATOM 728 N N . THR A 1 97 ? -4.866 1.526 3.088 1.00 96.44 97 THR A N 1
ATOM 729 C CA . THR A 1 97 ? -5.120 2.720 3.913 1.00 96.44 97 THR A CA 1
ATOM 730 C C . THR A 1 97 ? -6.614 2.901 4.213 1.00 96.44 97 THR A C 1
ATOM 732 O O . THR A 1 97 ? -6.977 3.277 5.328 1.00 96.44 97 THR A O 1
ATOM 735 N N . SER A 1 98 ? -7.489 2.639 3.235 1.00 97.19 98 SER A N 1
ATOM 736 C CA . SER A 1 98 ? -8.943 2.772 3.410 1.00 97.19 98 SER A CA 1
ATOM 737 C C . SER A 1 98 ? -9.532 1.685 4.318 1.00 97.19 98 SER A C 1
ATOM 739 O O . SER A 1 98 ? -10.322 1.995 5.208 1.00 97.19 98 SER A O 1
ATOM 741 N N . SER A 1 99 ? -9.087 0.434 4.162 1.00 98.00 99 SER A N 1
ATOM 742 C CA . SER A 1 99 ? -9.548 -0.699 4.973 1.00 98.00 99 SER A CA 1
ATOM 743 C C . SER A 1 99 ? -9.147 -0.558 6.444 1.00 98.00 99 SER A C 1
ATOM 745 O O . SER A 1 99 ? -9.983 -0.706 7.331 1.00 98.00 99 SER A O 1
ATOM 747 N N . THR A 1 100 ? -7.894 -0.179 6.720 1.00 97.19 100 THR A N 1
ATOM 748 C CA . THR A 1 100 ? -7.403 0.039 8.092 1.00 97.19 100 THR A CA 1
ATOM 749 C C . THR A 1 100 ? -8.132 1.186 8.790 1.00 97.19 100 THR A C 1
ATOM 751 O O . THR A 1 100 ? -8.424 1.092 9.982 1.00 97.19 100 THR A O 1
ATOM 754 N N . LEU A 1 101 ? -8.488 2.241 8.047 1.00 98.19 101 LEU A N 1
ATOM 755 C CA . LEU A 1 101 ? -9.296 3.344 8.563 1.00 98.19 101 LEU A CA 1
ATOM 756 C C . LEU A 1 101 ? -10.719 2.897 8.920 1.00 98.19 101 LEU A C 1
ATOM 758 O O . LEU A 1 101 ? -11.227 3.281 9.972 1.00 98.19 101 LEU A O 1
ATOM 762 N N . ALA A 1 102 ? -11.356 2.092 8.064 1.00 98.19 102 ALA A N 1
ATOM 763 C CA . ALA A 1 102 ? -12.695 1.566 8.319 1.00 98.19 102 ALA A CA 1
ATOM 764 C C . ALA A 1 102 ? -12.723 0.700 9.589 1.00 98.19 102 ALA A C 1
ATOM 766 O O . ALA A 1 102 ? -13.573 0.908 10.452 1.00 98.19 102 ALA A O 1
ATOM 767 N N . THR A 1 103 ? -11.741 -0.192 9.758 1.00 98.12 103 THR A N 1
ATOM 768 C CA . THR A 1 103 ? -11.616 -1.027 10.963 1.00 98.12 103 THR A CA 1
ATOM 769 C C . THR A 1 103 ? -11.403 -0.193 12.226 1.00 98.12 103 THR A C 1
ATOM 771 O O . THR A 1 103 ? -12.051 -0.443 13.240 1.00 98.12 103 THR A O 1
ATOM 774 N N . ALA A 1 104 ? -10.527 0.817 12.181 1.00 98.38 104 ALA A N 1
ATOM 775 C CA . ALA A 1 104 ? -10.274 1.682 13.333 1.00 98.38 104 ALA A CA 1
ATOM 776 C C . ALA A 1 104 ? -11.528 2.475 13.745 1.00 98.38 104 ALA A C 1
ATOM 778 O O . ALA A 1 104 ? -11.841 2.555 14.932 1.00 98.38 104 ALA A O 1
ATOM 779 N N . ARG A 1 105 ? -12.279 3.010 12.771 1.00 98.38 105 ARG A N 1
ATOM 780 C CA . ARG A 1 105 ? -13.556 3.700 13.021 1.00 98.38 105 ARG A CA 1
ATOM 781 C C . ARG A 1 105 ? -14.598 2.766 13.621 1.00 98.38 105 ARG A C 1
ATOM 783 O O . ARG A 1 105 ? -15.174 3.092 14.646 1.00 98.38 105 ARG A O 1
ATOM 790 N N . TYR A 1 106 ? -14.776 1.576 13.054 1.00 98.38 106 TYR A N 1
ATOM 791 C CA . TYR A 1 106 ? -15.730 0.598 13.575 1.00 98.38 106 TYR A CA 1
ATOM 792 C C . TYR A 1 106 ? -15.446 0.213 15.033 1.00 98.38 106 TYR A C 1
ATOM 794 O O . TYR A 1 106 ? -16.354 0.172 15.866 1.00 98.38 106 TYR A O 1
ATOM 802 N N . LEU A 1 107 ? -14.175 -0.025 15.368 1.00 98.31 107 LEU A N 1
ATOM 803 C CA . LEU A 1 107 ? -13.790 -0.348 16.740 1.00 98.31 107 LEU A CA 1
ATOM 804 C C . LEU A 1 107 ? -14.059 0.815 17.701 1.00 98.31 107 LEU A C 1
ATOM 806 O O . LEU A 1 107 ? -14.567 0.587 18.797 1.00 98.31 107 LEU A O 1
ATOM 810 N N . LYS A 1 108 ? -13.754 2.046 17.280 1.00 98.12 108 LYS A N 1
ATOM 811 C CA . LYS A 1 108 ? -13.928 3.255 18.089 1.00 98.12 108 LYS A CA 1
ATOM 812 C C . LYS A 1 108 ? -15.397 3.621 18.296 1.00 98.12 108 LYS A C 1
ATOM 814 O O . LYS A 1 108 ? -15.794 3.901 19.423 1.00 98.12 108 LYS A O 1
ATOM 819 N N . ASP A 1 109 ? -16.171 3.628 17.219 1.00 98.31 109 ASP A N 1
ATOM 820 C CA . ASP A 1 109 ? -17.503 4.233 17.189 1.00 98.31 109 ASP A CA 1
ATOM 821 C C . ASP A 1 109 ? -18.605 3.219 17.541 1.00 98.31 109 ASP A C 1
ATOM 823 O O . ASP A 1 109 ? -19.666 3.614 18.017 1.00 98.31 109 ASP A O 1
ATOM 827 N N . VAL A 1 110 ? -18.359 1.912 17.353 1.00 98.19 110 VAL A N 1
ATOM 828 C CA . VAL A 1 110 ? -19.359 0.851 17.583 1.00 98.19 110 VAL A CA 1
ATOM 829 C C . VAL A 1 110 ? -18.946 -0.097 18.710 1.00 98.19 110 VAL A C 1
ATOM 831 O O . VAL A 1 110 ? -19.657 -0.224 19.705 1.00 98.19 110 VAL A O 1
ATOM 834 N N . MET A 1 111 ? -17.801 -0.774 18.585 1.00 98.19 111 MET A N 1
ATOM 835 C CA . MET A 1 111 ? -17.454 -1.880 19.496 1.00 98.19 111 MET A CA 1
ATOM 836 C C . MET A 1 111 ? -17.062 -1.418 20.898 1.00 98.19 111 MET A C 1
ATOM 838 O O . MET A 1 111 ? -17.516 -1.996 21.886 1.00 98.19 111 MET A O 1
ATOM 842 N N . LEU A 1 112 ? -16.231 -0.382 20.998 1.00 98.25 112 LEU A N 1
ATOM 843 C CA . LEU A 1 112 ? -15.778 0.152 22.277 1.00 98.25 112 LEU A CA 1
ATOM 844 C C . LEU A 1 112 ? -16.932 0.676 23.151 1.00 98.25 112 LEU A C 1
ATOM 846 O O . LEU A 1 112 ? -17.037 0.240 24.301 1.00 98.25 112 LEU A O 1
ATOM 850 N N . PRO A 1 113 ? -17.829 1.558 22.659 1.00 98.38 113 PRO A N 1
ATOM 851 C CA . PRO A 1 113 ? -18.951 2.020 23.471 1.00 98.38 113 PRO A CA 1
ATOM 852 C C . PRO A 1 113 ? -19.912 0.883 23.834 1.00 98.38 113 PRO A C 1
ATOM 854 O O . PRO A 1 113 ? -20.436 0.874 24.946 1.00 98.38 113 PRO A O 1
ATOM 857 N N . LEU A 1 114 ? -20.110 -0.104 22.952 1.00 98.31 114 LEU A N 1
ATOM 858 C CA . LEU A 1 114 ? -20.934 -1.274 23.255 1.00 98.31 114 LEU A CA 1
ATOM 859 C C . LEU A 1 114 ? -20.362 -2.087 24.426 1.00 98.31 114 LEU A C 1
ATOM 861 O O . LEU A 1 114 ? -21.095 -2.414 25.358 1.00 98.31 114 LEU A O 1
ATOM 865 N N . ARG A 1 115 ? -19.053 -2.372 24.417 1.00 97.94 115 ARG A N 1
ATOM 866 C CA . ARG A 1 115 ? -18.395 -3.090 25.520 1.00 97.94 115 ARG A CA 1
ATOM 867 C C . ARG A 1 115 ? -18.424 -2.302 26.822 1.00 97.94 115 ARG A C 1
ATOM 869 O O . ARG A 1 115 ? -18.730 -2.889 27.851 1.00 97.94 115 ARG A O 1
ATOM 876 N N . ARG A 1 116 ? -18.203 -0.987 26.773 1.00 98.12 116 ARG A N 1
ATOM 877 C CA . ARG A 1 116 ? -18.314 -0.103 27.948 1.00 98.12 116 ARG A CA 1
ATOM 878 C C . ARG A 1 116 ? -19.698 -0.135 28.585 1.00 98.12 116 ARG A C 1
ATOM 880 O O . ARG A 1 116 ? -19.805 -0.188 29.802 1.00 98.12 116 ARG A O 1
ATOM 887 N N . ARG A 1 117 ? -20.763 -0.143 27.777 1.00 98.44 117 ARG A N 1
ATOM 888 C CA . ARG A 1 117 ? -22.130 -0.297 28.299 1.00 98.44 117 ARG A CA 1
ATOM 889 C C . ARG A 1 117 ? -22.314 -1.655 28.970 1.00 98.44 117 ARG A C 1
ATOM 891 O O . ARG A 1 117 ? -22.811 -1.706 30.084 1.00 98.44 117 ARG A O 1
ATOM 898 N N . MET A 1 118 ? -21.853 -2.739 28.342 1.00 98.00 118 MET A N 1
ATOM 899 C CA . MET A 1 118 ? -21.918 -4.072 28.954 1.00 98.00 118 MET A CA 1
ATOM 900 C C . MET A 1 118 ? -21.179 -4.122 30.296 1.00 98.00 118 MET A C 1
ATOM 902 O O . MET A 1 118 ? -21.726 -4.646 31.257 1.00 98.00 118 MET A O 1
ATOM 906 N N . THR A 1 119 ? -19.976 -3.549 30.401 1.00 98.31 119 THR A N 1
ATOM 907 C CA . THR A 1 119 ? -19.231 -3.562 31.669 1.00 98.31 119 THR A CA 1
ATOM 908 C C . THR A 1 119 ? -19.885 -2.718 32.756 1.00 98.31 119 THR A C 1
ATOM 910 O O . THR A 1 119 ? -19.860 -3.121 33.917 1.00 98.31 119 THR A O 1
ATOM 913 N N . GLN A 1 120 ? -20.501 -1.588 32.398 1.00 98.25 120 GLN A N 1
ATOM 914 C CA . GLN A 1 120 ? -21.288 -0.769 33.325 1.00 98.25 120 GLN A CA 1
ATOM 915 C C . GLN A 1 120 ? -22.515 -1.526 33.854 1.00 98.25 120 GLN A C 1
ATOM 917 O O . GLN A 1 120 ? -22.743 -1.540 35.060 1.00 98.25 120 GLN A O 1
ATOM 922 N N . GLU A 1 121 ? -23.261 -2.206 32.982 1.00 98.31 121 GLU A N 1
ATOM 923 C CA . GLU A 1 121 ? -24.416 -3.030 33.369 1.00 98.31 121 GLU A CA 1
ATOM 924 C C . GLU A 1 121 ? -24.004 -4.208 34.262 1.00 98.31 121 GLU A C 1
ATOM 926 O O . GLU A 1 121 ? -24.612 -4.460 35.304 1.00 98.31 121 GLU A O 1
ATOM 931 N N . THR A 1 122 ? -22.922 -4.907 33.909 1.00 98.12 122 THR A N 1
ATOM 932 C CA . THR A 1 122 ? -22.364 -5.987 34.734 1.00 98.12 122 THR A CA 1
ATOM 933 C C . THR A 1 122 ? -21.964 -5.466 36.115 1.00 98.12 122 THR A C 1
ATOM 935 O O . THR A 1 122 ? -22.277 -6.092 37.124 1.00 98.12 122 THR A O 1
ATOM 938 N N . GLN A 1 123 ? -21.350 -4.283 36.201 1.00 98.12 123 GLN A N 1
ATOM 939 C CA . GLN A 1 123 ? -21.009 -3.671 37.486 1.00 98.12 123 GLN A CA 1
ATOM 940 C C . GLN A 1 123 ? -22.253 -3.363 38.334 1.00 98.12 123 GLN A C 1
ATOM 942 O O . GLN A 1 123 ? -22.246 -3.621 39.537 1.00 98.12 123 GLN A O 1
ATOM 947 N N . GLN A 1 124 ? -23.334 -2.864 37.728 1.00 98.38 124 GLN A N 1
ATOM 948 C CA . GLN A 1 124 ? -24.594 -2.627 38.443 1.00 98.38 124 GLN A CA 1
ATOM 949 C C . GLN A 1 124 ? -25.195 -3.930 38.991 1.00 98.38 124 GLN A C 1
ATOM 951 O O . GLN A 1 124 ? -25.617 -3.972 40.146 1.00 98.38 124 GLN A O 1
ATOM 956 N N . ARG A 1 125 ? -25.173 -5.016 38.209 1.00 98.19 125 ARG A N 1
ATOM 957 C CA . ARG A 1 125 ? -25.647 -6.342 38.651 1.00 98.19 125 ARG A CA 1
ATOM 958 C C . ARG A 1 125 ? -24.795 -6.932 39.771 1.00 98.19 125 ARG A C 1
ATOM 960 O O . ARG A 1 125 ? -25.343 -7.541 40.687 1.00 98.19 125 ARG A O 1
ATOM 967 N N . PHE A 1 126 ? -23.478 -6.735 39.718 1.00 98.00 126 PHE A N 1
ATOM 968 C CA . PHE A 1 126 ? -22.570 -7.146 40.789 1.00 98.00 126 PHE A CA 1
ATOM 969 C C . PHE A 1 126 ? -22.876 -6.393 42.089 1.00 98.00 126 PHE A C 1
ATOM 971 O O . PHE A 1 126 ? -23.014 -7.013 43.140 1.00 98.00 126 PHE A O 1
ATOM 978 N N . ASN A 1 127 ? -23.082 -5.073 42.014 1.00 97.25 127 ASN A N 1
ATOM 979 C CA . ASN A 1 127 ? -23.470 -4.261 43.172 1.00 97.25 127 ASN A CA 1
ATOM 980 C C . ASN A 1 127 ? -24.816 -4.704 43.774 1.00 97.25 127 ASN A C 1
ATOM 982 O O . ASN A 1 127 ? -25.013 -4.601 44.981 1.00 97.25 127 ASN A O 1
ATOM 986 N N . ALA A 1 128 ? -25.726 -5.223 42.945 1.00 98.06 128 ALA A N 1
ATOM 987 C CA . ALA A 1 128 ? -26.998 -5.807 43.367 1.00 98.06 128 ALA A CA 1
ATOM 988 C C . ALA A 1 128 ? -26.890 -7.279 43.825 1.00 98.06 128 ALA A C 1
ATOM 990 O O . ALA A 1 128 ? -27.918 -7.920 44.035 1.00 98.06 128 ALA A O 1
ATOM 991 N N . MET A 1 129 ? -25.674 -7.828 43.947 1.00 96.94 129 MET A N 1
ATOM 992 C CA . MET A 1 129 ? -25.393 -9.226 44.311 1.00 96.94 129 MET A CA 1
ATOM 993 C C . MET A 1 129 ? -26.049 -10.270 43.383 1.00 96.94 129 MET A C 1
ATOM 995 O O . MET A 1 129 ? -26.279 -11.406 43.788 1.00 96.94 129 MET A O 1
ATOM 999 N N . GLN A 1 130 ? -26.355 -9.908 42.131 1.00 97.25 130 GLN A N 1
ATOM 1000 C CA . GLN A 1 130 ? -27.004 -10.804 41.159 1.00 97.25 130 GLN A CA 1
ATOM 1001 C C . GLN A 1 130 ? -26.012 -11.691 40.398 1.00 97.25 130 GLN A C 1
ATOM 1003 O O . GLN A 1 130 ? -26.408 -12.697 39.816 1.00 97.25 130 GLN A O 1
ATOM 1008 N N . ILE A 1 131 ? -24.739 -11.293 40.357 1.00 97.25 131 ILE A N 1
ATOM 1009 C CA . ILE A 1 131 ? -23.661 -11.987 39.642 1.00 97.25 131 ILE A CA 1
ATOM 1010 C C . ILE A 1 131 ? -22.390 -12.026 40.495 1.00 97.25 131 ILE A C 1
ATOM 1012 O O . ILE A 1 131 ? -22.245 -11.245 41.440 1.00 97.25 131 ILE A O 1
ATOM 1016 N N . GLY A 1 132 ? -21.458 -12.912 40.144 1.00 96.88 132 GLY A N 1
ATOM 1017 C CA . GLY A 1 132 ? -20.177 -13.036 40.832 1.00 96.88 132 GLY A CA 1
ATOM 1018 C C . GLY A 1 132 ? -19.143 -11.995 40.389 1.00 96.88 132 GLY A C 1
ATOM 1019 O O . GLY A 1 132 ? -19.278 -11.333 39.361 1.00 96.88 132 GLY A O 1
ATOM 1020 N N . ILE A 1 133 ? -18.049 -11.878 41.150 1.00 96.94 133 ILE A N 1
ATOM 1021 C CA . ILE A 1 133 ? -16.907 -11.013 40.794 1.00 96.94 133 ILE A CA 1
ATOM 1022 C C . ILE A 1 133 ? -16.203 -11.472 39.508 1.00 96.94 133 ILE A C 1
ATOM 1024 O O . ILE A 1 133 ? -15.711 -10.642 38.745 1.00 96.94 133 ILE A O 1
ATOM 1028 N N . PHE A 1 134 ? -16.167 -12.780 39.245 1.00 97.81 134 PHE A N 1
ATOM 1029 C CA . PHE A 1 134 ? -15.528 -13.325 38.047 1.00 97.81 134 PHE A CA 1
ATOM 1030 C C . PHE A 1 134 ? -16.227 -12.851 36.767 1.00 97.81 134 PHE A C 1
ATOM 1032 O O . PHE A 1 134 ? -15.546 -12.438 35.834 1.00 97.81 134 PHE A O 1
ATOM 1039 N N . ASP A 1 135 ? -17.560 -12.753 36.775 1.00 97.12 135 ASP A N 1
ATOM 1040 C CA . ASP A 1 135 ? -18.334 -12.218 35.649 1.00 97.12 135 ASP A CA 1
ATOM 1041 C C . ASP A 1 135 ? -17.979 -10.748 35.352 1.00 97.12 135 ASP A C 1
ATOM 1043 O O . ASP A 1 135 ? -17.888 -10.328 34.194 1.00 97.12 135 ASP A O 1
ATOM 1047 N N . LEU A 1 136 ? -17.741 -9.949 36.400 1.00 97.44 136 LEU A N 1
ATOM 1048 C CA . LEU A 1 136 ? -17.300 -8.559 36.262 1.00 97.44 136 LEU A CA 1
ATOM 1049 C C . LEU A 1 136 ? -15.878 -8.464 35.693 1.00 97.44 136 LEU A C 1
ATOM 1051 O O . LEU A 1 136 ? -15.622 -7.628 34.820 1.00 97.44 136 LEU A O 1
ATOM 1055 N N . LEU A 1 137 ? -14.963 -9.314 36.165 1.00 98.19 137 LEU A N 1
ATOM 1056 C CA . LEU A 1 137 ? -13.593 -9.377 35.652 1.00 98.19 137 LEU A CA 1
ATOM 1057 C C . LEU A 1 137 ? -13.568 -9.799 34.179 1.00 98.19 137 LEU A C 1
ATOM 1059 O O . LEU A 1 137 ? -12.864 -9.174 33.388 1.00 98.19 137 LEU A O 1
ATOM 1063 N N . ASP A 1 138 ? -14.382 -10.776 33.785 1.00 98.38 138 ASP A N 1
ATOM 1064 C CA . ASP A 1 138 ? -14.497 -11.217 32.393 1.00 98.38 138 ASP A CA 1
ATOM 1065 C C . ASP A 1 138 ? -15.047 -10.113 31.488 1.00 98.38 138 ASP A C 1
ATOM 1067 O O . ASP A 1 138 ? -14.501 -9.850 30.410 1.00 98.38 138 ASP A O 1
ATOM 1071 N N . ALA A 1 139 ? -16.072 -9.390 31.948 1.00 97.94 139 ALA A N 1
ATOM 1072 C CA . ALA A 1 139 ? -16.595 -8.236 31.229 1.00 97.94 139 ALA A CA 1
ATOM 1073 C C . ALA A 1 139 ? -15.511 -7.156 31.040 1.00 97.94 139 ALA A C 1
ATOM 1075 O O . ALA A 1 139 ? -15.356 -6.615 29.940 1.00 97.94 139 ALA A O 1
ATOM 1076 N N . LYS A 1 140 ? -14.713 -6.874 32.080 1.00 98.12 140 LYS A N 1
ATOM 1077 C CA . LYS A 1 140 ? -13.599 -5.914 32.011 1.00 98.12 140 LYS A CA 1
ATOM 1078 C C . LYS A 1 140 ? -12.460 -6.380 31.107 1.00 98.12 140 LYS A C 1
ATOM 1080 O O . LYS A 1 140 ? -11.957 -5.581 30.318 1.00 98.12 140 LYS A O 1
ATOM 1085 N N . ASN A 1 141 ? -12.102 -7.659 31.138 1.00 98.44 141 ASN A N 1
ATOM 1086 C CA . ASN A 1 141 ? -11.121 -8.238 30.221 1.00 98.44 141 ASN A CA 1
ATOM 1087 C C . ASN A 1 141 ? -11.574 -8.101 28.758 1.00 98.44 141 ASN A C 1
ATOM 1089 O O . ASN A 1 141 ? -10.777 -7.733 27.893 1.00 98.44 141 ASN A O 1
ATOM 1093 N N . ALA A 1 142 ? -12.864 -8.316 28.478 1.00 97.94 142 ALA A N 1
ATOM 1094 C CA . ALA A 1 142 ? -13.431 -8.138 27.143 1.00 97.94 142 ALA A CA 1
ATOM 1095 C C . ALA A 1 142 ? -13.431 -6.669 26.669 1.00 97.94 142 ALA A C 1
ATOM 1097 O O . ALA A 1 142 ? -13.250 -6.410 25.477 1.00 97.94 142 ALA A O 1
ATOM 1098 N N . GLU A 1 143 ? -13.622 -5.703 27.575 1.00 97.94 143 GLU A N 1
ATOM 1099 C CA . GLU A 1 143 ? -13.472 -4.268 27.287 1.00 97.94 143 GLU A CA 1
ATOM 1100 C C . GLU A 1 143 ? -12.021 -3.926 26.910 1.00 97.94 143 GLU A C 1
ATOM 1102 O O . GLU A 1 143 ? -11.783 -3.359 25.839 1.00 97.94 143 GLU A O 1
ATOM 1107 N N . LEU A 1 144 ? -11.053 -4.355 27.728 1.00 98.44 144 LEU A N 1
ATOM 1108 C CA . LEU A 1 144 ? -9.621 -4.129 27.495 1.00 98.44 144 LEU A CA 1
ATOM 1109 C C . LEU A 1 144 ? -9.127 -4.754 26.185 1.00 98.44 144 LEU A C 1
ATOM 1111 O O . LEU A 1 144 ? -8.298 -4.171 25.487 1.00 98.44 144 LEU A O 1
ATOM 1115 N N . GLU A 1 145 ? -9.641 -5.927 25.818 1.00 98.38 145 GLU A N 1
ATOM 1116 C CA . GLU A 1 145 ? -9.309 -6.580 24.551 1.00 98.38 145 GLU A CA 1
ATOM 1117 C C . GLU A 1 145 ? -9.737 -5.733 23.339 1.00 98.38 145 GLU A C 1
ATOM 1119 O O . GLU A 1 145 ? -8.986 -5.593 22.371 1.00 98.38 145 GLU A O 1
ATOM 1124 N N . VAL A 1 146 ? -10.917 -5.104 23.386 1.00 98.38 146 VAL A N 1
ATOM 1125 C CA . VAL A 1 146 ? -11.367 -4.196 22.317 1.00 98.38 146 VAL A CA 1
ATOM 1126 C C . VAL A 1 146 ? -10.537 -2.912 22.287 1.00 98.38 146 VAL A C 1
ATOM 1128 O O . VAL A 1 146 ? -10.196 -2.442 21.198 1.00 98.38 146 VAL A O 1
ATOM 1131 N N . GLU A 1 147 ? -10.155 -2.372 23.445 1.00 98.25 147 GLU A N 1
ATOM 1132 C CA . GLU A 1 147 ? -9.258 -1.212 23.521 1.00 98.25 147 GLU A CA 1
ATOM 1133 C C . GLU A 1 147 ? -7.887 -1.507 22.900 1.00 98.25 147 GLU A C 1
ATOM 1135 O O . GLU A 1 147 ? -7.405 -0.733 22.068 1.00 98.25 147 GLU A O 1
ATOM 1140 N N . ARG A 1 148 ? -7.290 -2.665 23.207 1.00 98.50 148 ARG A N 1
ATOM 1141 C CA . ARG A 1 148 ? -6.032 -3.115 22.588 1.00 98.50 148 ARG A CA 1
ATOM 1142 C C . ARG A 1 148 ? -6.159 -3.239 21.071 1.00 98.50 148 ARG A C 1
ATOM 1144 O O . ARG A 1 148 ? -5.332 -2.699 20.337 1.00 98.50 148 ARG A O 1
ATOM 1151 N N . ARG A 1 149 ? -7.235 -3.865 20.581 1.00 98.00 149 ARG A N 1
ATOM 1152 C CA . ARG A 1 149 ? -7.505 -3.975 19.136 1.00 98.00 149 ARG A CA 1
ATOM 1153 C C . ARG A 1 149 ? -7.656 -2.615 18.462 1.00 98.00 149 ARG A C 1
ATOM 1155 O O . ARG A 1 149 ? -7.222 -2.455 17.321 1.00 98.00 149 ARG A O 1
ATOM 1162 N N . LEU A 1 150 ? -8.262 -1.638 19.138 1.00 98.38 150 LEU A N 1
ATOM 1163 C CA . LEU A 1 150 ? -8.391 -0.276 18.623 1.00 98.38 150 LEU A CA 1
ATOM 1164 C C . LEU A 1 150 ? -7.025 0.411 18.501 1.00 98.38 150 LEU A C 1
ATOM 1166 O O . LEU A 1 150 ? -6.758 1.047 17.476 1.00 98.38 150 LEU A O 1
ATOM 1170 N N . LEU A 1 151 ? -6.156 0.267 19.505 1.00 98.38 151 LEU A N 1
ATOM 1171 C CA . LEU A 1 151 ? -4.786 0.787 19.452 1.00 98.38 151 LEU A CA 1
ATOM 1172 C C . LEU A 1 151 ? -4.016 0.169 18.279 1.00 98.38 151 LEU A C 1
ATOM 1174 O O . LEU A 1 151 ? -3.457 0.901 17.458 1.00 98.38 151 LEU A O 1
ATOM 1178 N N . ASP A 1 152 ? -4.080 -1.155 18.127 1.00 98.12 152 ASP A N 1
ATOM 1179 C CA . ASP A 1 152 ? -3.457 -1.871 17.012 1.00 98.12 152 ASP A CA 1
ATOM 1180 C C . ASP A 1 152 ? -3.998 -1.423 15.651 1.00 98.12 152 ASP A C 1
ATOM 1182 O O . ASP A 1 152 ? -3.230 -1.223 14.706 1.00 98.12 152 ASP A O 1
ATOM 1186 N N . ALA A 1 153 ? -5.316 -1.258 15.521 1.00 97.81 153 ALA A N 1
ATOM 1187 C CA . ALA A 1 153 ? -5.949 -0.798 14.287 1.00 97.81 153 ALA A CA 1
ATOM 1188 C C . ALA A 1 153 ? -5.529 0.636 13.934 1.00 97.81 153 ALA A C 1
ATOM 1190 O O . ALA A 1 153 ? -5.209 0.926 12.780 1.00 97.81 153 ALA A O 1
ATOM 1191 N N . THR A 1 154 ? -5.464 1.516 14.933 1.00 98.06 154 THR A N 1
ATOM 1192 C CA . THR A 1 154 ? -5.030 2.908 14.771 1.00 98.06 154 THR A CA 1
ATOM 1193 C C . THR A 1 154 ? -3.573 2.971 14.324 1.00 98.06 154 THR A C 1
ATOM 1195 O O . THR A 1 154 ? -3.240 3.639 13.346 1.00 98.06 154 THR A O 1
ATOM 1198 N N . LEU A 1 155 ? -2.696 2.214 14.979 1.00 98.19 155 LEU A N 1
ATOM 1199 C CA . LEU A 1 155 ? -1.287 2.131 14.618 1.00 98.19 155 LEU A CA 1
ATOM 1200 C C . LEU A 1 155 ? -1.083 1.517 13.219 1.00 98.19 155 LEU A C 1
ATOM 1202 O O . LEU A 1 155 ? -0.257 2.017 12.451 1.00 98.19 155 LEU A O 1
ATOM 1206 N N . LYS A 1 156 ? -1.860 0.494 12.834 1.00 96.56 156 LYS A N 1
ATOM 1207 C CA . LYS A 1 156 ? -1.859 -0.050 11.462 1.00 96.56 156 LYS A CA 1
ATOM 1208 C C . LYS A 1 156 ? -2.261 1.011 10.437 1.00 96.56 156 LYS A C 1
ATOM 1210 O O . LYS A 1 156 ? -1.597 1.124 9.409 1.00 96.56 156 LYS A O 1
ATOM 1215 N N . HIS A 1 157 ? -3.286 1.815 10.727 1.00 97.88 157 HIS A N 1
ATOM 1216 C CA . HIS A 1 157 ? -3.700 2.914 9.855 1.00 97.88 157 HIS A CA 1
ATOM 1217 C C . HIS A 1 157 ? -2.582 3.944 9.654 1.00 97.88 157 HIS A C 1
ATOM 1219 O O . HIS A 1 157 ? -2.285 4.318 8.517 1.00 97.88 157 HIS A O 1
ATOM 1225 N N . TRP A 1 158 ? -1.918 4.367 10.734 1.00 96.75 158 TRP A N 1
ATOM 1226 C CA . TRP A 1 158 ? -0.799 5.304 10.635 1.00 96.75 158 TRP A CA 1
ATOM 1227 C C . TRP A 1 158 ? 0.340 4.735 9.789 1.00 96.75 158 TRP A C 1
ATOM 1229 O O . TRP A 1 158 ? 0.813 5.416 8.878 1.00 96.75 158 TRP A O 1
ATOM 1239 N N . ARG A 1 159 ? 0.725 3.470 10.001 1.00 96.69 159 ARG A N 1
ATOM 1240 C CA . ARG A 1 159 ? 1.748 2.801 9.177 1.00 96.69 159 ARG A CA 1
ATOM 1241 C C . ARG A 1 159 ? 1.365 2.755 7.697 1.00 96.69 159 ARG A C 1
ATOM 1243 O O . ARG A 1 159 ? 2.165 3.180 6.867 1.00 96.69 159 ARG A O 1
ATOM 1250 N N . ALA A 1 160 ? 0.143 2.330 7.368 1.00 94.25 160 ALA A N 1
ATOM 1251 C CA . ALA A 1 160 ? -0.341 2.278 5.985 1.00 94.25 160 ALA A CA 1
ATOM 1252 C C . ALA A 1 160 ? -0.342 3.669 5.325 1.00 94.25 160 ALA A C 1
ATOM 1254 O O . ALA A 1 160 ? 0.098 3.838 4.186 1.00 94.25 160 ALA A O 1
ATOM 1255 N N . ARG A 1 161 ? -0.755 4.705 6.066 1.00 95.00 161 ARG A N 1
ATOM 1256 C CA . ARG A 1 161 ? -0.732 6.096 5.596 1.00 95.00 161 ARG A CA 1
ATOM 1257 C C . ARG A 1 161 ? 0.692 6.593 5.341 1.00 95.00 161 ARG A C 1
ATOM 1259 O O . ARG A 1 161 ? 0.924 7.266 4.334 1.00 95.00 161 ARG A O 1
ATOM 1266 N N . HIS A 1 162 ? 1.633 6.273 6.231 1.00 95.00 162 HIS A N 1
ATOM 1267 C CA . HIS A 1 162 ? 3.047 6.598 6.049 1.00 95.00 162 HIS A CA 1
ATOM 1268 C C . HIS A 1 162 ? 3.624 5.893 4.825 1.00 95.00 162 HIS A C 1
ATOM 1270 O O . HIS A 1 162 ? 4.225 6.568 3.996 1.00 95.00 162 HIS A O 1
ATOM 1276 N N . GLN A 1 163 ? 3.369 4.594 4.664 1.00 89.38 163 GLN A N 1
ATOM 1277 C CA . GLN A 1 163 ? 3.800 3.828 3.497 1.00 89.38 163 GLN A CA 1
ATOM 1278 C C . GLN A 1 163 ? 3.239 4.420 2.201 1.00 89.38 163 GLN A C 1
ATOM 1280 O O . GLN A 1 163 ? 3.978 4.668 1.260 1.00 89.38 163 GLN A O 1
ATOM 1285 N N . ARG A 1 164 ? 1.949 4.761 2.142 1.00 91.44 164 ARG A N 1
ATOM 1286 C CA . ARG A 1 164 ? 1.382 5.421 0.955 1.00 91.44 164 ARG A CA 1
ATOM 1287 C C . ARG A 1 164 ? 2.075 6.752 0.644 1.00 91.44 164 ARG A C 1
ATOM 1289 O O . ARG A 1 164 ? 2.342 7.047 -0.516 1.00 91.44 164 ARG A O 1
ATOM 1296 N N . ARG A 1 165 ? 2.377 7.555 1.671 1.00 89.12 165 ARG A N 1
ATOM 1297 C CA . ARG A 1 165 ? 3.102 8.822 1.499 1.00 89.12 165 ARG A CA 1
ATOM 1298 C C . ARG A 1 165 ? 4.522 8.587 0.995 1.00 89.12 165 ARG A C 1
ATOM 1300 O O . ARG A 1 165 ? 4.935 9.276 0.072 1.00 89.12 165 ARG A O 1
ATOM 1307 N N . THR A 1 166 ? 5.253 7.615 1.543 1.00 85.12 166 THR A N 1
ATOM 1308 C CA . THR A 1 166 ? 6.603 7.303 1.056 1.00 85.12 166 THR A CA 1
ATOM 1309 C C . THR A 1 166 ? 6.576 6.823 -0.387 1.00 85.12 166 THR A C 1
ATOM 1311 O O . THR A 1 166 ? 7.443 7.226 -1.141 1.00 85.12 166 THR A O 1
ATOM 1314 N N . LEU A 1 167 ? 5.560 6.079 -0.824 1.00 83.50 167 LEU A N 1
ATOM 1315 C CA . LEU A 1 167 ? 5.410 5.694 -2.234 1.00 83.50 167 LEU A CA 1
ATOM 1316 C C . LEU A 1 167 ? 5.147 6.880 -3.173 1.00 83.50 167 LEU A C 1
ATOM 1318 O O . LEU A 1 167 ? 5.520 6.834 -4.340 1.00 83.50 167 LEU A O 1
ATOM 1322 N N . MET A 1 168 ? 4.521 7.947 -2.670 1.00 81.38 168 MET A N 1
ATOM 1323 C CA . MET A 1 168 ? 4.297 9.181 -3.430 1.00 81.38 168 MET A CA 1
ATOM 1324 C C . MET A 1 168 ? 5.517 10.112 -3.426 1.00 81.38 168 MET A C 1
ATOM 1326 O O . MET A 1 168 ? 5.724 10.846 -4.386 1.00 81.38 168 MET A O 1
ATOM 1330 N N . THR A 1 169 ? 6.303 10.119 -2.344 1.00 78.06 169 THR A N 1
ATOM 1331 C CA . THR A 1 169 ? 7.436 11.044 -2.153 1.00 78.06 169 THR A CA 1
ATOM 1332 C C . THR A 1 169 ? 8.793 10.432 -2.512 1.00 78.06 169 THR A C 1
ATOM 1334 O O . THR A 1 169 ? 9.719 11.155 -2.872 1.00 78.06 169 THR A O 1
ATOM 1337 N N . SER A 1 170 ? 8.952 9.113 -2.387 1.00 64.38 170 SER A N 1
ATOM 1338 C CA . SER A 1 170 ? 10.234 8.434 -2.571 1.00 64.38 170 SER A CA 1
ATOM 1339 C C . SER A 1 170 ? 10.637 8.458 -4.036 1.00 64.38 170 SER A C 1
ATOM 1341 O O . SER A 1 170 ? 10.044 7.803 -4.888 1.00 64.38 170 SER A O 1
ATOM 1343 N N . ARG A 1 171 ? 11.705 9.209 -4.298 1.00 58.88 171 ARG A N 1
ATOM 1344 C CA . ARG A 1 171 ? 12.369 9.332 -5.596 1.00 58.88 171 ARG A CA 1
ATOM 1345 C C . ARG A 1 171 ? 13.178 8.081 -5.971 1.00 58.88 171 ARG A C 1
ATOM 1347 O O . ARG A 1 171 ? 13.627 7.999 -7.103 1.00 58.88 171 ARG A O 1
ATOM 1354 N N . ARG A 1 172 ? 13.441 7.173 -5.017 1.00 50.41 172 ARG A N 1
ATOM 1355 C CA . ARG A 1 172 ? 14.396 6.054 -5.132 1.00 50.41 172 ARG A CA 1
ATOM 1356 C C . ARG A 1 172 ? 14.116 4.974 -4.076 1.00 50.41 172 ARG A C 1
ATOM 1358 O O . ARG A 1 172 ? 14.828 4.910 -3.086 1.00 50.41 172 ARG A O 1
ATOM 1365 N N . ASN A 1 173 ? 13.048 4.193 -4.216 1.00 47.69 173 ASN A N 1
ATOM 1366 C CA . ASN A 1 173 ? 13.002 2.781 -3.792 1.00 47.69 173 ASN A CA 1
ATOM 1367 C C . ASN A 1 173 ? 11.572 2.259 -3.898 1.00 47.69 173 ASN A C 1
ATOM 1369 O O . ASN A 1 173 ? 10.728 2.542 -3.049 1.00 47.69 173 ASN A O 1
ATOM 1373 N N . PHE A 1 174 ? 11.341 1.432 -4.912 1.00 54.53 174 PHE A N 1
ATOM 1374 C CA . PHE A 1 174 ? 10.162 0.579 -5.044 1.00 54.53 174 PHE A CA 1
ATOM 1375 C C . PHE A 1 174 ? 10.377 -0.799 -4.386 1.00 54.53 174 PHE A C 1
ATOM 1377 O O . PHE A 1 174 ? 9.741 -1.778 -4.773 1.00 54.53 174 PHE A O 1
ATOM 1384 N N . LEU A 1 175 ? 11.254 -0.893 -3.375 1.00 49.03 175 LEU A N 1
ATOM 1385 C CA . LEU A 1 175 ? 11.329 -2.058 -2.488 1.00 49.03 175 LEU A CA 1
ATOM 1386 C C . LEU A 1 175 ? 10.099 -2.051 -1.573 1.00 49.03 175 LEU A C 1
ATOM 1388 O O . LEU A 1 175 ? 10.123 -1.638 -0.417 1.00 49.03 175 LEU A O 1
ATOM 1392 N N . VAL A 1 176 ? 8.977 -2.454 -2.153 1.00 51.91 176 VAL A N 1
ATOM 1393 C CA . VAL A 1 176 ? 7.760 -2.795 -1.433 1.00 51.91 176 VAL A CA 1
ATOM 1394 C C . VAL A 1 176 ? 8.041 -4.108 -0.726 1.00 51.91 176 VAL A C 1
ATOM 1396 O O . VAL A 1 176 ? 8.285 -5.117 -1.386 1.00 51.91 176 VAL A O 1
ATOM 1399 N N . ALA A 1 177 ? 8.013 -4.094 0.606 1.00 49.25 177 ALA A N 1
ATOM 1400 C CA . ALA A 1 177 ? 7.981 -5.326 1.383 1.00 49.25 177 ALA A CA 1
ATOM 1401 C C . ALA A 1 177 ? 6.846 -6.223 0.852 1.00 49.25 177 ALA A C 1
ATOM 1403 O O . ALA A 1 177 ? 5.767 -5.698 0.543 1.00 49.25 177 ALA A O 1
ATOM 1404 N N . PRO A 1 178 ? 7.065 -7.542 0.708 1.00 44.59 178 PRO A N 1
ATOM 1405 C CA . PRO A 1 178 ? 6.068 -8.431 0.134 1.00 44.59 178 PRO A CA 1
ATOM 1406 C C . PRO A 1 178 ? 4.739 -8.291 0.890 1.00 44.59 178 PRO A C 1
ATOM 1408 O O . PRO A 1 178 ? 4.733 -8.109 2.114 1.00 44.59 178 PRO A O 1
ATOM 1411 N N . PRO A 1 179 ? 3.597 -8.325 0.182 1.00 52.25 179 PRO A N 1
ATOM 1412 C CA . PRO A 1 179 ? 2.306 -8.187 0.832 1.00 52.25 179 PRO A CA 1
ATOM 1413 C C . PRO A 1 179 ? 2.133 -9.311 1.856 1.00 52.25 179 PRO A C 1
ATOM 1415 O O . PRO A 1 179 ? 2.606 -10.422 1.652 1.00 52.25 179 PRO A O 1
ATOM 1418 N N . ARG A 1 180 ? 1.424 -9.050 2.956 1.00 53.03 180 ARG A N 1
ATOM 1419 C CA . ARG A 1 180 ? 1.305 -10.004 4.079 1.00 53.03 180 ARG A CA 1
ATOM 1420 C C . ARG A 1 180 ? 0.674 -11.357 3.720 1.00 53.03 180 ARG A C 1
ATOM 1422 O O . ARG A 1 180 ? 0.774 -12.284 4.512 1.00 53.03 180 ARG A O 1
ATOM 1429 N N . TRP A 1 181 ? 0.011 -11.455 2.568 1.00 49.47 181 TRP A N 1
ATOM 1430 C CA . TRP A 1 181 ? -0.552 -12.697 2.033 1.00 49.47 181 TRP A CA 1
ATOM 1431 C C . TRP A 1 181 ? 0.426 -13.474 1.139 1.00 49.47 181 TRP A C 1
ATOM 1433 O O . TRP A 1 181 ? 0.109 -14.591 0.738 1.00 49.47 181 TRP A O 1
ATOM 1443 N N . ALA A 1 182 ? 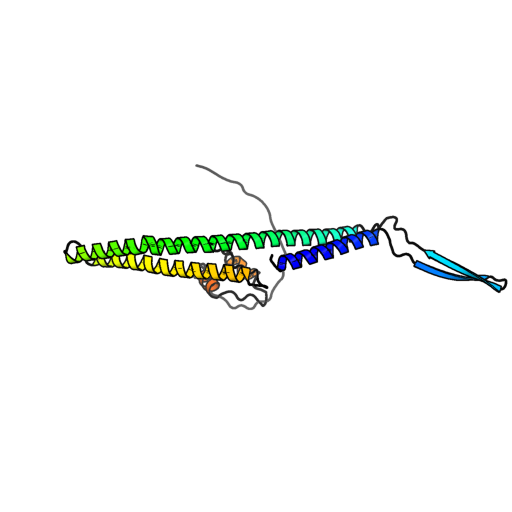1.593 -12.909 0.810 1.00 48.38 182 ALA A N 1
ATOM 1444 C CA . ALA A 1 182 ? 2.621 -13.628 0.076 1.00 48.38 182 ALA A CA 1
ATOM 1445 C C . ALA A 1 182 ? 3.055 -14.853 0.898 1.00 48.38 182 ALA A C 1
ATOM 1447 O O . ALA A 1 182 ? 3.334 -14.710 2.096 1.00 48.38 182 ALA A O 1
ATOM 1448 N N . PRO A 1 183 ? 3.104 -16.051 0.289 1.00 51.91 183 PRO A N 1
ATOM 1449 C CA . PRO A 1 183 ? 3.590 -17.231 0.981 1.00 51.91 183 PRO A CA 1
ATOM 1450 C C . PRO A 1 183 ? 5.020 -16.968 1.457 1.00 51.91 183 PRO A C 1
ATOM 1452 O O . PRO A 1 183 ? 5.865 -16.501 0.690 1.00 51.91 183 PRO A O 1
ATOM 1455 N N . ARG A 1 184 ? 5.284 -17.234 2.741 1.00 53.69 184 ARG A N 1
ATOM 1456 C CA . ARG A 1 184 ? 6.647 -17.170 3.279 1.00 53.69 184 ARG A CA 1
ATOM 1457 C C . ARG A 1 184 ? 7.511 -18.183 2.519 1.00 53.69 184 ARG A C 1
ATOM 1459 O O . ARG A 1 184 ? 7.033 -19.296 2.285 1.00 53.69 184 ARG A O 1
ATOM 1466 N N . PRO A 1 185 ? 8.747 -17.826 2.124 1.00 62.12 185 PRO A N 1
ATOM 1467 C CA . PRO A 1 185 ? 9.619 -18.771 1.446 1.00 62.12 185 PRO A CA 1
ATOM 1468 C C . PRO A 1 185 ? 9.836 -20.002 2.342 1.00 62.12 185 PRO A C 1
ATOM 1470 O O . PRO A 1 185 ? 9.980 -19.851 3.560 1.00 62.12 185 PRO A O 1
ATOM 1473 N N . PRO A 1 186 ? 9.839 -21.221 1.779 1.00 61.66 186 PRO A N 1
ATOM 1474 C CA . PRO A 1 186 ? 10.108 -22.421 2.559 1.00 61.66 186 PRO A CA 1
ATOM 1475 C C . PRO A 1 186 ? 11.535 -22.356 3.136 1.00 61.66 186 PRO A C 1
ATOM 1477 O O . PRO A 1 186 ? 12.479 -22.043 2.414 1.00 61.66 186 PRO A O 1
ATOM 1480 N N . CYS A 1 187 ? 11.711 -22.669 4.430 1.00 55.59 187 CYS A N 1
ATOM 1481 C CA . CYS A 1 187 ? 12.985 -22.481 5.157 1.00 55.59 187 CYS A CA 1
ATOM 1482 C C . CYS A 1 187 ? 14.214 -23.145 4.478 1.00 55.59 187 CYS A C 1
ATOM 1484 O O . CYS A 1 187 ? 15.341 -22.724 4.730 1.00 55.59 187 CYS A O 1
ATOM 1486 N N . HIS A 1 188 ? 14.039 -24.150 3.605 1.00 55.66 188 HIS A N 1
ATOM 1487 C CA . HIS A 1 188 ? 15.150 -24.845 2.935 1.00 55.66 188 HIS A CA 1
ATOM 1488 C C . HIS A 1 188 ? 15.795 -24.049 1.784 1.00 55.66 188 HIS A C 1
ATOM 1490 O O . HIS A 1 188 ? 16.966 -24.265 1.481 1.00 55.66 188 HIS A O 1
ATOM 1496 N N . SER A 1 189 ? 15.080 -23.117 1.142 1.00 52.19 189 SER A N 1
ATOM 1497 C CA . SER A 1 189 ? 15.597 -22.392 -0.031 1.00 52.19 189 SER A CA 1
ATOM 1498 C C . SER A 1 189 ? 16.427 -21.152 0.327 1.00 52.19 189 SER A C 1
ATOM 1500 O O . SER A 1 189 ? 17.081 -20.575 -0.541 1.00 52.19 189 SER A O 1
ATOM 1502 N N . LEU A 1 190 ? 16.425 -20.743 1.602 1.00 44.53 190 LEU A N 1
ATOM 1503 C CA . LEU A 1 190 ? 17.098 -19.531 2.082 1.00 44.53 190 LEU A CA 1
ATOM 1504 C C . LEU A 1 190 ? 18.633 -19.671 2.102 1.00 44.53 190 LEU A C 1
ATOM 1506 O O . LEU A 1 190 ? 19.346 -18.690 1.917 1.00 44.53 190 LEU A O 1
ATOM 1510 N N . TRP A 1 191 ? 19.149 -20.894 2.253 1.00 42.19 191 TRP A N 1
ATOM 1511 C CA . TRP A 1 191 ? 20.591 -21.154 2.322 1.00 42.19 191 TRP A CA 1
ATOM 1512 C C . TRP A 1 191 ? 21.296 -21.076 0.961 1.00 42.19 191 TRP A C 1
ATOM 1514 O O . TRP A 1 191 ? 22.459 -20.694 0.899 1.00 42.19 191 TRP A O 1
ATOM 1524 N N . MET A 1 192 ? 20.599 -21.369 -0.143 1.00 41.16 192 MET A N 1
ATOM 1525 C CA . MET A 1 192 ? 21.198 -21.350 -1.487 1.00 41.16 192 MET A CA 1
ATOM 1526 C C . MET A 1 192 ? 21.396 -19.937 -2.059 1.00 41.16 192 MET A C 1
ATOM 1528 O O . MET A 1 192 ? 22.215 -19.760 -2.953 1.00 41.16 192 MET A O 1
ATOM 1532 N N . HIS A 1 193 ? 20.661 -18.934 -1.564 1.00 43.78 193 HIS A N 1
ATOM 1533 C CA . HIS A 1 193 ? 20.694 -17.558 -2.091 1.00 43.78 193 HIS A CA 1
ATOM 1534 C C . HIS A 1 193 ? 21.445 -16.566 -1.181 1.00 43.78 193 HIS A C 1
ATOM 1536 O O . HIS A 1 193 ? 21.636 -15.413 -1.559 1.00 43.78 193 HIS A O 1
ATOM 1542 N N . ALA A 1 194 ? 21.907 -16.999 -0.003 1.00 41.91 194 ALA A N 1
ATOM 1543 C CA . ALA A 1 194 ? 22.573 -16.149 0.990 1.00 41.91 194 ALA A CA 1
ATOM 1544 C C . ALA A 1 194 ? 24.108 -16.050 0.822 1.00 41.91 194 ALA A C 1
ATOM 1546 O O . ALA A 1 194 ? 24.802 -15.635 1.745 1.00 41.91 194 ALA A O 1
ATOM 1547 N N . ALA A 1 195 ? 24.659 -16.402 -0.345 1.00 41.88 195 ALA A N 1
ATOM 1548 C CA . ALA A 1 195 ? 26.094 -16.298 -0.643 1.00 41.88 195 ALA A CA 1
ATOM 1549 C C . ALA A 1 195 ? 26.467 -14.978 -1.358 1.00 41.88 195 ALA A C 1
ATOM 1551 O O . ALA A 1 195 ? 27.298 -14.964 -2.262 1.00 41.88 195 ALA A O 1
ATOM 1552 N N . GLY A 1 196 ? 25.829 -13.864 -0.982 1.00 43.25 196 GLY A N 1
ATOM 1553 C CA . GLY A 1 196 ? 26.133 -12.522 -1.488 1.00 43.25 196 GLY A CA 1
ATOM 1554 C C . GLY A 1 196 ? 26.377 -11.537 -0.334 1.00 43.25 196 GLY A C 1
ATOM 1555 O O . GLY A 1 196 ? 25.606 -11.553 0.626 1.00 43.25 196 GLY A O 1
ATOM 1556 N N . PRO A 1 197 ? 27.400 -10.661 -0.397 1.00 38.94 197 PRO A N 1
ATOM 1557 C CA . PRO A 1 197 ? 27.897 -9.879 0.747 1.00 38.94 197 PRO A CA 1
ATOM 1558 C C . PRO A 1 197 ? 26.980 -8.745 1.263 1.00 38.94 197 PRO A C 1
ATOM 1560 O O . PRO A 1 197 ? 27.438 -7.911 2.038 1.00 38.94 197 PRO A O 1
ATOM 1563 N N . SER A 1 198 ? 25.701 -8.678 0.873 1.00 47.91 198 SER A N 1
ATOM 1564 C CA . SER A 1 198 ? 24.788 -7.578 1.248 1.00 47.91 198 SER A CA 1
ATOM 1565 C C . SER A 1 198 ? 23.413 -7.995 1.792 1.00 47.91 198 SER A C 1
ATOM 1567 O O . SER A 1 198 ? 22.561 -7.134 2.009 1.00 47.91 198 SER A O 1
ATOM 1569 N N . ALA A 1 199 ? 23.168 -9.282 2.055 1.00 41.06 199 ALA A N 1
ATOM 1570 C CA . ALA A 1 199 ? 21.889 -9.736 2.604 1.00 41.06 199 ALA A CA 1
ATOM 1571 C C . ALA A 1 199 ? 21.872 -9.666 4.145 1.00 41.06 199 ALA A C 1
ATOM 1573 O O . ALA A 1 199 ? 22.232 -10.624 4.825 1.00 41.06 199 ALA A O 1
ATOM 1574 N N . SER A 1 200 ? 21.433 -8.541 4.717 1.00 47.22 200 SER A N 1
ATOM 1575 C CA . SER A 1 200 ? 21.070 -8.480 6.139 1.00 47.22 200 SER A CA 1
ATOM 1576 C C . SER A 1 200 ? 19.712 -9.162 6.336 1.00 47.22 200 SER A C 1
ATOM 1578 O O . SER A 1 200 ? 18.668 -8.559 6.091 1.00 47.22 200 SER A O 1
ATOM 1580 N N . LEU A 1 201 ? 19.721 -10.436 6.728 1.00 45.25 201 LEU A N 1
ATOM 1581 C CA . LEU A 1 201 ? 18.521 -11.131 7.193 1.00 45.25 201 LEU A CA 1
ATOM 1582 C C . LEU A 1 201 ? 18.082 -10.529 8.536 1.00 45.25 201 LEU A C 1
ATOM 1584 O O . LEU A 1 201 ? 18.884 -10.435 9.467 1.00 45.25 201 LEU A O 1
ATOM 1588 N N . ASP A 1 202 ? 16.815 -10.132 8.641 1.00 41.12 202 ASP A N 1
ATOM 1589 C CA . ASP A 1 202 ? 16.241 -9.632 9.887 1.00 41.12 202 ASP A CA 1
ATOM 1590 C C . ASP A 1 202 ? 16.195 -10.749 10.946 1.00 41.12 202 ASP A C 1
ATOM 1592 O O . ASP A 1 202 ? 15.764 -11.876 10.699 1.00 41.12 202 ASP A O 1
ATOM 1596 N N . PHE A 1 203 ? 16.612 -10.426 12.172 1.00 34.94 203 PHE A N 1
ATOM 1597 C CA . PHE A 1 203 ? 16.746 -11.368 13.294 1.00 34.94 203 PHE A CA 1
ATOM 1598 C C . PHE A 1 203 ? 15.446 -12.129 13.639 1.00 34.94 203 PHE A C 1
ATOM 1600 O O . PHE A 1 203 ? 15.495 -13.242 14.165 1.00 34.94 203 PHE A O 1
ATOM 1607 N N . GLN A 1 204 ? 14.281 -11.565 13.303 1.00 47.88 204 GLN A N 1
ATOM 1608 C CA . GLN A 1 204 ? 12.970 -12.189 13.526 1.00 47.88 204 GLN A CA 1
ATOM 1609 C C . GLN A 1 204 ? 12.683 -13.363 12.572 1.00 47.88 204 GLN A C 1
ATOM 1611 O O . GLN A 1 204 ? 11.975 -14.300 12.954 1.00 47.88 204 GLN A O 1
ATOM 1616 N N . ASP A 1 205 ? 13.275 -13.371 11.373 1.00 42.00 205 ASP A N 1
ATOM 1617 C CA . ASP A 1 205 ? 13.156 -14.495 10.436 1.00 42.00 205 ASP A CA 1
ATOM 1618 C C . ASP A 1 205 ? 13.996 -15.697 10.901 1.00 42.00 205 ASP A C 1
ATOM 1620 O O . ASP A 1 205 ? 13.585 -16.851 10.756 1.00 42.00 205 ASP A O 1
ATOM 1624 N N . ALA A 1 206 ? 15.124 -15.443 11.573 1.00 43.50 206 ALA A N 1
ATOM 1625 C CA . ALA A 1 206 ? 16.001 -16.486 12.103 1.00 43.50 206 ALA A CA 1
ATOM 1626 C C . ALA A 1 206 ? 15.401 -17.242 13.307 1.00 43.50 206 ALA A C 1
ATOM 1628 O O . ALA A 1 206 ? 15.670 -18.433 13.486 1.00 43.50 206 ALA A O 1
ATOM 1629 N N . THR A 1 207 ? 14.574 -16.592 14.137 1.00 50.78 207 THR A N 1
ATOM 1630 C CA . THR A 1 207 ? 14.025 -17.225 15.354 1.00 50.78 207 THR A CA 1
ATOM 1631 C C . THR A 1 207 ? 12.896 -18.218 15.055 1.00 50.78 207 THR A C 1
ATOM 1633 O O . THR A 1 207 ? 12.691 -19.157 15.822 1.00 50.78 207 THR A O 1
ATOM 1636 N N . THR A 1 208 ? 12.194 -18.068 13.924 1.00 46.47 208 THR A N 1
ATOM 1637 C CA . THR A 1 208 ? 11.007 -18.881 13.596 1.00 46.47 208 THR A CA 1
ATOM 1638 C C . THR A 1 208 ? 11.345 -20.187 12.857 1.00 46.47 208 THR A C 1
ATOM 1640 O O . THR A 1 208 ? 10.614 -21.162 12.997 1.00 46.47 208 THR A O 1
ATOM 1643 N N . CYS A 1 209 ? 12.471 -20.278 12.131 1.00 45.19 209 CYS A N 1
ATOM 1644 C CA . CYS A 1 209 ? 12.900 -21.550 11.511 1.00 45.19 209 CYS A CA 1
ATOM 1645 C C . CYS A 1 209 ? 13.601 -22.509 12.506 1.00 45.19 209 CYS A C 1
ATOM 1647 O O . CYS A 1 209 ? 13.828 -23.669 12.175 1.00 45.19 209 CYS A O 1
ATOM 1649 N N . ARG A 1 210 ? 13.931 -22.081 13.738 1.00 44.44 210 ARG A N 1
ATOM 1650 C CA . ARG A 1 210 ? 14.597 -22.943 14.740 1.00 44.44 210 ARG A CA 1
ATOM 1651 C C . ARG A 1 210 ? 13.679 -24.035 15.317 1.00 44.44 210 ARG A C 1
ATOM 1653 O O . ARG A 1 210 ? 14.183 -25.040 15.802 1.00 44.44 210 ARG A O 1
ATOM 1660 N N . SER A 1 211 ? 12.356 -23.875 15.249 1.00 47.59 211 SER A N 1
ATOM 1661 C CA . SER A 1 211 ? 11.389 -24.807 15.857 1.00 47.59 211 SER A CA 1
ATOM 1662 C C . SER A 1 211 ? 10.983 -25.999 14.977 1.00 47.59 211 SER A C 1
ATOM 1664 O O . SER A 1 211 ? 10.198 -26.828 15.425 1.00 47.59 211 SER A O 1
ATOM 1666 N N . SER A 1 212 ? 11.498 -26.108 13.745 1.00 41.94 212 SER A N 1
ATOM 1667 C CA . SER A 1 212 ? 11.164 -27.192 12.797 1.00 41.94 212 SER A CA 1
ATOM 1668 C C . SER A 1 212 ? 12.264 -28.250 12.625 1.00 41.94 212 SER A C 1
ATOM 1670 O O . SER A 1 212 ? 12.099 -29.177 11.835 1.00 41.94 212 SER A O 1
ATOM 1672 N N . PHE A 1 213 ? 13.360 -28.165 13.385 1.00 37.28 213 PHE A N 1
ATOM 1673 C CA . PHE A 1 213 ? 14.369 -29.224 13.435 1.00 37.28 213 PHE A CA 1
ATOM 1674 C C . PHE A 1 213 ? 14.009 -30.262 14.510 1.00 37.28 213 PHE A C 1
ATOM 1676 O O . PHE A 1 213 ? 13.797 -29.869 15.661 1.00 37.28 213 PHE A O 1
ATOM 1683 N N . PRO A 1 214 ? 13.971 -31.575 14.199 1.00 37.31 214 PRO A N 1
ATOM 1684 C CA . PRO A 1 214 ? 13.925 -32.594 15.238 1.00 37.31 214 PRO A CA 1
ATOM 1685 C C . PRO A 1 214 ? 15.179 -32.462 16.110 1.00 37.31 214 PRO A C 1
ATOM 1687 O O . PRO A 1 214 ? 16.303 -32.380 15.610 1.00 37.31 214 PRO A O 1
ATOM 1690 N N . ALA A 1 215 ? 14.977 -32.391 17.424 1.00 40.75 215 ALA A N 1
ATOM 1691 C CA . ALA A 1 215 ? 16.047 -32.330 18.407 1.00 40.75 215 ALA A CA 1
ATOM 1692 C C . ALA A 1 215 ? 16.857 -33.637 18.361 1.00 40.75 215 ALA A C 1
ATOM 1694 O O . ALA A 1 215 ? 16.472 -34.625 18.977 1.00 40.75 215 ALA A O 1
ATOM 1695 N N . GLY A 1 216 ? 17.948 -33.667 17.593 1.00 40.25 216 GLY A N 1
ATOM 1696 C CA . GLY A 1 216 ? 18.769 -34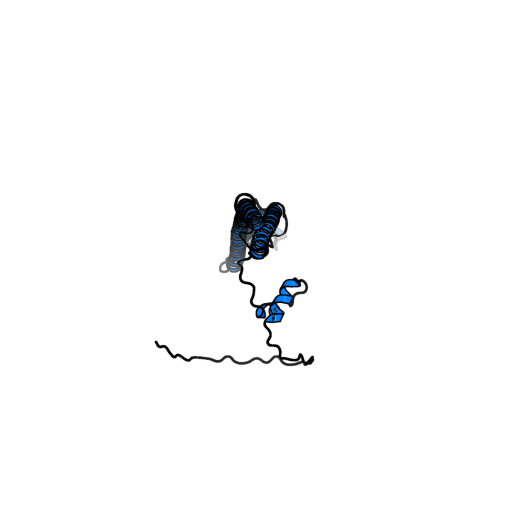.874 17.499 1.00 40.25 216 GLY A CA 1
ATOM 1697 C C . GLY A 1 216 ? 19.705 -34.951 16.299 1.00 40.25 216 GLY A C 1
ATOM 1698 O O . GLY A 1 216 ? 19.670 -35.932 15.571 1.00 40.25 216 GLY A O 1
ATOM 1699 N N . SER A 1 217 ? 20.574 -33.965 16.093 1.00 34.53 217 SER A N 1
ATOM 1700 C CA . SER A 1 217 ? 21.839 -34.220 15.390 1.00 34.53 217 SER A CA 1
ATOM 1701 C C . SER A 1 217 ? 22.896 -33.248 15.896 1.00 34.53 217 SER A C 1
ATOM 1703 O O . SER A 1 217 ? 22.827 -32.043 15.643 1.00 34.53 217 SER A O 1
ATOM 1705 N N . SER A 1 218 ? 23.840 -33.777 16.669 1.00 35.09 218 SER A N 1
ATOM 1706 C CA . SER A 1 218 ? 25.049 -33.091 17.105 1.00 35.09 218 SER A CA 1
ATOM 1707 C C . SER A 1 218 ? 25.833 -32.593 15.891 1.00 35.09 218 SER A C 1
ATOM 1709 O O . SER A 1 218 ? 26.021 -33.306 14.909 1.00 35.09 218 SER A O 1
ATOM 1711 N N . TRP A 1 219 ? 26.280 -31.343 15.947 1.00 27.97 219 TRP A N 1
ATOM 1712 C CA . TRP A 1 219 ? 27.140 -30.776 14.918 1.00 27.97 219 TRP A CA 1
ATOM 1713 C C . TRP A 1 219 ? 28.562 -31.266 15.185 1.00 27.97 219 TRP A C 1
ATOM 1715 O O . TRP A 1 219 ? 29.198 -30.827 16.141 1.00 27.97 219 TRP A O 1
ATOM 1725 N N . SER A 1 220 ? 29.068 -32.183 14.361 1.00 30.70 220 SER A N 1
ATOM 1726 C CA . SER A 1 220 ? 30.508 -32.404 14.267 1.00 30.70 220 SER A CA 1
ATOM 1727 C C . SER A 1 220 ? 31.099 -31.306 13.388 1.00 30.70 220 SER A C 1
ATOM 1729 O O . SER A 1 220 ? 30.872 -31.276 12.177 1.00 30.70 220 SER A O 1
ATOM 1731 N N . THR A 1 221 ? 31.862 -30.403 13.996 1.00 36.44 221 THR A N 1
ATOM 1732 C CA . THR A 1 221 ? 32.752 -29.480 13.290 1.00 36.44 221 THR A CA 1
ATOM 1733 C C . THR A 1 221 ? 33.854 -30.308 12.629 1.00 36.44 221 THR A C 1
ATOM 1735 O O . THR A 1 221 ? 34.868 -30.616 13.247 1.00 36.44 221 THR A O 1
ATOM 1738 N N . GLY A 1 222 ? 33.618 -30.744 11.394 1.00 28.75 222 GLY A N 1
ATOM 1739 C CA . GLY A 1 222 ? 34.566 -31.512 10.596 1.00 28.75 222 GLY A CA 1
ATOM 1740 C C . GLY A 1 222 ? 34.940 -30.735 9.347 1.00 28.75 222 GLY A C 1
ATOM 1741 O O . GLY A 1 222 ? 34.184 -30.693 8.382 1.00 28.75 222 GLY A O 1
ATOM 1742 N N . SER A 1 223 ? 36.113 -30.113 9.362 1.00 41.47 223 SER A N 1
ATOM 1743 C CA . SER A 1 223 ? 36.799 -29.686 8.150 1.00 41.47 223 SER A CA 1
ATOM 1744 C C . SER A 1 223 ? 37.105 -30.914 7.290 1.00 41.47 223 SER A C 1
ATOM 1746 O O . SER A 1 223 ? 37.930 -31.738 7.682 1.00 41.47 223 SER A O 1
ATOM 1748 N N . SER A 1 224 ? 36.499 -31.032 6.112 1.00 31.44 224 SER A N 1
ATOM 1749 C CA . SER A 1 224 ? 37.040 -31.903 5.067 1.00 31.44 224 SER A CA 1
ATOM 1750 C C . SER A 1 224 ? 36.748 -31.348 3.679 1.00 31.44 224 SER A C 1
ATOM 1752 O O . SER A 1 224 ? 35.624 -31.376 3.180 1.00 31.44 224 SER A O 1
ATOM 1754 N N . THR A 1 225 ? 37.813 -30.873 3.045 1.00 36.47 225 THR A N 1
ATOM 1755 C CA . THR A 1 225 ? 38.125 -31.112 1.637 1.00 36.47 225 THR A CA 1
ATOM 1756 C C . THR A 1 225 ? 37.471 -32.399 1.124 1.00 36.47 225 THR A C 1
ATOM 1758 O O . THR A 1 225 ? 37.734 -33.452 1.693 1.00 36.47 225 THR A O 1
ATOM 1761 N N . ALA A 1 226 ? 36.676 -32.333 0.051 1.00 31.47 226 ALA A N 1
ATOM 1762 C CA . ALA A 1 226 ? 36.869 -33.172 -1.138 1.00 31.47 226 ALA A CA 1
ATOM 1763 C C . ALA A 1 226 ? 35.679 -33.156 -2.112 1.00 31.47 226 ALA A C 1
ATOM 1765 O O . ALA A 1 226 ? 34.515 -33.297 -1.756 1.00 31.47 226 ALA A O 1
ATOM 1766 N N . SER A 1 227 ? 36.075 -33.187 -3.383 1.00 30.45 227 SER A N 1
ATOM 1767 C CA . SER A 1 227 ? 35.469 -33.967 -4.464 1.00 30.45 227 SER A CA 1
ATOM 1768 C C . SER A 1 227 ? 34.152 -33.489 -5.074 1.00 30.45 227 SER A C 1
ATOM 1770 O O . SER A 1 227 ? 33.042 -33.876 -4.729 1.00 30.45 227 SER A O 1
ATOM 1772 N N . ARG A 1 228 ? 34.355 -32.756 -6.166 1.00 38.97 228 ARG A N 1
ATOM 1773 C CA . ARG A 1 228 ? 33.580 -32.855 -7.398 1.00 38.97 228 ARG A CA 1
ATOM 1774 C C . ARG A 1 228 ? 33.403 -34.338 -7.768 1.00 38.97 228 ARG A C 1
ATOM 1776 O O . ARG A 1 228 ? 34.380 -34.995 -8.116 1.00 38.97 228 ARG A O 1
ATOM 1783 N N . SER A 1 229 ? 32.180 -34.853 -7.729 1.00 29.69 229 SER A N 1
ATOM 1784 C CA . SER A 1 229 ? 31.815 -36.061 -8.471 1.00 29.69 229 SER A CA 1
ATOM 1785 C C . SER A 1 229 ? 30.436 -35.884 -9.102 1.00 29.69 229 SER A C 1
ATOM 1787 O O . SER A 1 229 ? 29.417 -35.643 -8.464 1.00 29.69 229 SER A O 1
ATOM 1789 N N . PHE A 1 230 ? 30.493 -35.899 -10.424 1.00 31.88 230 PHE A N 1
ATOM 1790 C CA . PHE A 1 230 ? 29.409 -36.112 -11.364 1.00 31.88 230 PHE A CA 1
ATOM 1791 C C . PHE A 1 230 ? 28.856 -37.532 -11.147 1.00 31.88 230 PHE A C 1
ATOM 1793 O O . PHE A 1 230 ? 29.660 -38.410 -10.846 1.00 31.88 230 PHE A O 1
ATOM 1800 N N . ILE A 1 231 ? 27.552 -37.756 -11.376 1.00 29.88 231 ILE A N 1
ATOM 1801 C CA . ILE A 1 231 ? 26.950 -38.903 -12.106 1.00 29.88 231 ILE A CA 1
ATOM 1802 C C . ILE A 1 231 ? 25.512 -39.208 -11.629 1.00 29.88 231 ILE A C 1
ATOM 1804 O O . ILE A 1 231 ? 25.233 -39.326 -10.443 1.00 29.88 231 ILE A O 1
ATOM 1808 N N . SER A 1 232 ? 24.659 -39.443 -12.638 1.00 29.34 232 SER A N 1
ATOM 1809 C CA . SER A 1 232 ? 23.497 -40.349 -12.660 1.00 29.34 232 SER A CA 1
ATOM 1810 C C . SER A 1 232 ? 22.137 -39.862 -12.144 1.00 29.34 232 SER A C 1
ATOM 1812 O O . SER A 1 232 ? 21.779 -40.025 -10.981 1.00 29.34 232 SER A O 1
ATOM 1814 N N . ALA A 1 233 ? 21.299 -39.467 -13.108 1.00 38.19 233 ALA A N 1
ATOM 1815 C CA . ALA A 1 233 ? 19.885 -39.843 -13.122 1.00 38.19 233 ALA A CA 1
ATOM 1816 C C . ALA A 1 233 ? 19.726 -41.371 -13.286 1.00 38.19 233 ALA A C 1
ATOM 1818 O O . ALA A 1 233 ? 20.483 -41.988 -14.036 1.00 38.19 233 ALA A O 1
ATOM 1819 N N . PRO A 1 234 ? 18.716 -41.970 -12.641 1.00 41.00 234 PRO A N 1
ATOM 1820 C CA . PRO A 1 234 ? 17.631 -42.642 -13.376 1.00 41.00 234 PRO A CA 1
ATOM 1821 C C . PRO A 1 234 ? 16.261 -42.264 -12.755 1.00 41.00 234 PRO A C 1
ATOM 1823 O O . PRO A 1 234 ? 16.190 -41.830 -11.616 1.00 41.00 234 PRO A O 1
ATOM 1826 N N . GLY A 1 235 ? 15.102 -42.309 -13.409 1.00 31.98 235 GLY A N 1
ATOM 1827 C CA . GLY A 1 235 ? 14.638 -43.236 -14.430 1.00 31.98 235 GLY A CA 1
ATOM 1828 C C . GLY A 1 235 ? 13.463 -44.063 -13.879 1.00 31.98 235 GLY A C 1
ATOM 1829 O O . GLY A 1 235 ? 13.691 -45.090 -13.263 1.00 31.98 235 GLY A O 1
ATOM 1830 N N . LYS A 1 236 ? 12.236 -43.613 -14.193 1.00 33.66 236 LYS A N 1
ATOM 1831 C CA . LYS A 1 236 ? 10.968 -44.364 -14.376 1.00 33.66 236 LYS A CA 1
ATOM 1832 C C . LYS A 1 236 ? 10.215 -45.030 -13.193 1.00 33.66 236 LYS A C 1
ATOM 1834 O O . LYS A 1 236 ? 10.716 -45.889 -12.489 1.00 33.66 236 LYS A O 1
ATOM 1839 N N . SER A 1 237 ? 8.912 -44.699 -13.192 1.00 40.69 237 SER A N 1
ATOM 1840 C CA . SER A 1 237 ? 7.702 -45.538 -13.027 1.00 40.69 237 SER A CA 1
ATOM 1841 C C . SER A 1 237 ? 7.460 -46.340 -11.743 1.00 40.69 237 SER A C 1
ATOM 1843 O O . SER A 1 237 ? 8.134 -47.328 -11.487 1.00 40.69 237 SER A O 1
ATOM 1845 N N . SER A 1 238 ? 6.321 -46.077 -11.094 1.00 37.88 238 SER A N 1
ATOM 1846 C CA . SER A 1 238 ? 5.284 -47.106 -10.905 1.00 37.88 238 SER A CA 1
ATOM 1847 C C . SER A 1 238 ? 3.932 -46.498 -10.516 1.00 37.88 238 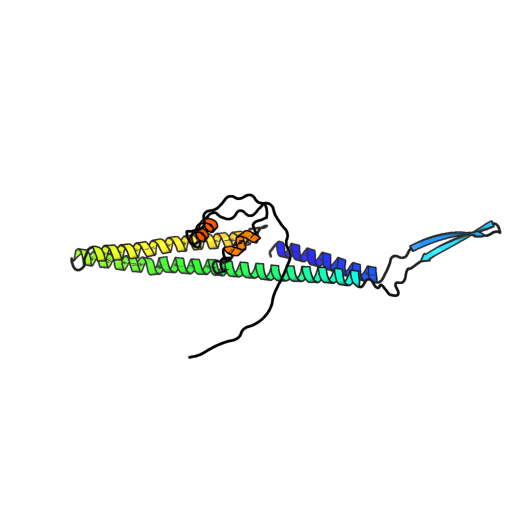SER A C 1
ATOM 1849 O O . SER A 1 238 ? 3.824 -45.531 -9.769 1.00 37.88 238 SER A O 1
ATOM 1851 N N . THR A 1 239 ? 2.915 -47.075 -11.141 1.00 45.38 239 THR A N 1
ATOM 1852 C CA . THR A 1 239 ? 1.470 -46.910 -10.989 1.00 45.38 239 THR A CA 1
ATOM 1853 C C . THR A 1 239 ? 0.968 -47.741 -9.798 1.00 45.38 239 THR A C 1
ATOM 1855 O O . THR A 1 239 ? 1.654 -48.681 -9.405 1.00 45.38 239 THR A O 1
ATOM 1858 N N . SER A 1 240 ? -0.268 -47.468 -9.351 1.00 38.34 240 SER A N 1
ATOM 1859 C CA . SER A 1 240 ? -1.154 -48.214 -8.414 1.00 38.34 240 SER A CA 1
ATOM 1860 C C . SER A 1 240 ? -1.404 -47.426 -7.119 1.00 38.34 240 SER A C 1
ATOM 1862 O O . SER A 1 240 ? -0.501 -46.775 -6.618 1.00 38.34 240 SER A O 1
ATOM 1864 N N . SER A 1 241 ? -2.591 -47.362 -6.521 1.00 38.97 241 SER A N 1
ATOM 1865 C CA . SER A 1 241 ? -3.931 -47.860 -6.849 1.00 38.97 241 SER A CA 1
ATOM 1866 C C . SER A 1 241 ? -4.917 -47.213 -5.856 1.00 38.97 241 SER A C 1
ATOM 1868 O O . SER A 1 241 ? -4.596 -47.057 -4.681 1.00 38.97 241 SER A O 1
ATOM 1870 N N . LEU A 1 242 ? -6.112 -46.865 -6.343 1.00 36.25 242 LEU A N 1
ATOM 1871 C CA . LEU A 1 242 ? -7.390 -46.767 -5.602 1.00 36.25 242 LEU A CA 1
ATOM 1872 C C . LEU A 1 242 ? -7.664 -48.077 -4.805 1.00 36.25 242 LEU A C 1
ATOM 1874 O O . LEU A 1 242 ? -6.966 -49.053 -5.094 1.00 36.25 242 LEU A O 1
ATOM 1878 N N . PRO A 1 243 ? -8.664 -48.199 -3.893 1.00 57.47 243 PRO A N 1
ATOM 1879 C CA . PRO A 1 243 ? -10.020 -47.641 -4.044 1.00 57.47 243 PRO A CA 1
ATOM 1880 C C . PRO A 1 243 ? -10.786 -47.293 -2.748 1.00 57.47 243 PRO A C 1
ATOM 1882 O O . PRO A 1 243 ? -10.293 -47.500 -1.642 1.00 57.47 243 PRO A O 1
ATOM 1885 N N . GLY A 1 244 ? -12.033 -46.834 -2.920 1.00 41.97 244 GLY A N 1
ATOM 1886 C CA . GLY A 1 244 ? -13.096 -46.915 -1.910 1.00 41.97 244 GLY A CA 1
ATOM 1887 C C . GLY A 1 244 ? -13.846 -45.621 -1.706 1.00 41.97 244 GLY A C 1
ATOM 1888 O O . GLY A 1 244 ? -13.565 -44.976 -0.677 1.00 41.97 244 GLY A O 1
#

pLDDT: mean 75.28, std 23.48, range [27.97, 98.5]

Foldseek 3Di:
DAVVLVVLVVVLVVLVVVLVVLQVCLQFPDKDKDKDWDQDPVGDIDIDIDIGGDGDPDPSSPVVNVVSVVVSVVSVVVSVVVVVLLVVVLVVLVVQLVVLVVQLCCLVVPVLVVLVVVLVVVVVCVVVVNDDPVSNVVSVVSNVVSVVVNVVSVVSNVVSVVVSVCSVVPSDDPPDPPPPPPDDPDPVVPVVPPPDPPDPDDPVVVVVVVVPDDPDDDDDPDDDDDDDDDDDDDDDDDDDDDDD